Protein AF-A0A1A6HNI1-F1 (afdb_monomer_lite)

Radius of gyration: 20.27 Å; chains: 1; bounding box: 55×46×58 Å

Organism: Neotoma lepida (NCBI:txid56216)

Foldseek 3Di:
DVVLLVQLLPAAPPCNVVSNVVSCVVVVDPVCCCVVNVVSLLNNQQVQQPWADDPPDDATGTRHPLQDPDPQWGDQLVVQWIWHADSVVRYTHDIDHHDDDAPCSVVQVVCVVVVVVVCVVPAVQKHKGWDWDQDPNWIKIKIKMKHWDDDVVQQKIKIKIKIWIWTDDPFWTKIKMKIWIWMWGQDVHTDIDIDIDIDTDIDGPVCVCVVDPPDPPVNDHDDVVCVVPDDPVPVVVVD

Secondary structure (DSSP, 8-state):
-HHHHHHHHTPPTT-HHHHHHHHHHHHT-HHHHHHHHHHHHHHHHHHTTEEEEPTT-SSEEEE-GGGB-STTEEEETTTTEEEEEETTTTEEEEEEE-----TTHHHHHHHHHHHHHHHHHH-TTEEEEEEEEEETTEEEEEEEEEEEEEEGGGTEEEEEEEEEEEEE-SS-EEEEEEEEEEEEE-SSS-EEEEEEEEEEEEE-TTGGGTSS-SS-TTSS---HHHHHH--GGGTTT--

Structure (mmCIF, N/CA/C/O backbone):
data_AF-A0A1A6HNI1-F1
#
_entry.id   AF-A0A1A6HNI1-F1
#
loop_
_atom_site.group_PDB
_atom_site.id
_atom_site.type_symbol
_atom_site.label_atom_id
_atom_site.label_alt_id
_atom_site.label_comp_id
_atom_site.label_asym_id
_atom_site.label_entity_id
_atom_site.label_seq_id
_atom_site.pdbx_PDB_ins_code
_atom_site.Cartn_x
_atom_site.Cartn_y
_atom_site.Car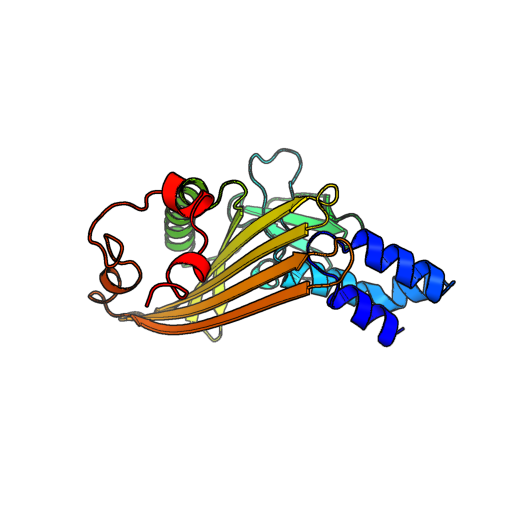tn_z
_atom_site.occupancy
_atom_site.B_iso_or_equiv
_atom_site.auth_seq_id
_atom_site.auth_comp_id
_atom_site.auth_asym_id
_atom_site.auth_atom_id
_atom_site.pdbx_PDB_model_num
ATOM 1 N N . VAL A 1 1 ? -0.831 -7.899 -24.070 1.00 84.56 1 VAL A N 1
ATOM 2 C CA . VAL A 1 1 ? -1.180 -7.119 -22.853 1.00 84.56 1 VAL A CA 1
ATOM 3 C C . VAL A 1 1 ? -1.074 -7.910 -21.558 1.00 84.56 1 VAL A C 1
ATOM 5 O O . VAL A 1 1 ? -0.317 -7.489 -20.702 1.00 84.56 1 VAL A O 1
ATOM 8 N N . ARG A 1 2 ? -1.754 -9.057 -21.392 1.00 89.38 2 ARG A N 1
ATOM 9 C CA . ARG A 1 2 ? -1.709 -9.836 -20.131 1.00 89.38 2 ARG A CA 1
ATOM 10 C C . ARG A 1 2 ? -0.287 -10.133 -19.622 1.00 89.38 2 ARG A C 1
ATOM 12 O O . ARG A 1 2 ? -0.037 -10.056 -18.429 1.00 89.38 2 ARG A O 1
ATOM 19 N N . ILE A 1 3 ? 0.643 -10.446 -20.528 1.00 91.94 3 ILE A N 1
ATOM 20 C CA . ILE A 1 3 ? 2.059 -10.680 -20.191 1.00 91.94 3 ILE A CA 1
ATOM 21 C C . ILE A 1 3 ? 2.732 -9.391 -19.690 1.00 91.94 3 ILE A C 1
ATOM 23 O O . ILE A 1 3 ? 3.371 -9.414 -18.646 1.00 91.94 3 ILE A O 1
ATOM 27 N N . ALA A 1 4 ? 2.523 -8.264 -20.379 1.00 91.25 4 ALA A N 1
ATOM 28 C CA . ALA A 1 4 ? 3.025 -6.951 -19.966 1.00 91.25 4 ALA A CA 1
ATOM 29 C C . ALA A 1 4 ? 2.512 -6.556 -18.569 1.00 91.25 4 ALA A C 1
ATOM 31 O O . ALA A 1 4 ? 3.300 -6.186 -17.705 1.00 91.25 4 ALA A O 1
ATOM 32 N N . ALA A 1 5 ? 1.211 -6.731 -18.314 1.00 91.50 5 ALA A N 1
ATOM 33 C CA . ALA A 1 5 ? 0.614 -6.514 -16.996 1.00 91.50 5 ALA A CA 1
ATOM 34 C C . ALA A 1 5 ? 1.257 -7.404 -15.918 1.00 91.50 5 ALA A C 1
ATOM 36 O O . ALA A 1 5 ? 1.547 -6.937 -14.819 1.00 91.50 5 ALA A O 1
ATOM 37 N N . LYS A 1 6 ? 1.546 -8.673 -16.241 1.00 93.19 6 LYS A N 1
ATOM 38 C CA . LYS A 1 6 ? 2.224 -9.589 -15.318 1.00 93.19 6 LYS A CA 1
ATOM 39 C C . LYS A 1 6 ? 3.635 -9.109 -14.970 1.00 93.19 6 LYS A C 1
ATOM 41 O O . LYS A 1 6 ? 3.977 -9.147 -13.794 1.00 93.19 6 LYS A O 1
ATOM 46 N N . PHE A 1 7 ? 4.423 -8.641 -15.940 1.00 93.81 7 PHE A N 1
ATOM 47 C CA . PHE A 1 7 ? 5.748 -8.075 -15.657 1.00 93.81 7 PHE A CA 1
ATOM 48 C C . PHE A 1 7 ? 5.664 -6.847 -14.747 1.00 93.81 7 PHE A C 1
ATOM 50 O O . PHE A 1 7 ? 6.393 -6.780 -13.766 1.00 93.81 7 PHE A O 1
ATOM 57 N N . ILE A 1 8 ? 4.714 -5.943 -15.003 1.00 93.25 8 ILE A N 1
ATOM 58 C CA . ILE A 1 8 ? 4.498 -4.739 -14.187 1.00 93.25 8 ILE A CA 1
ATOM 59 C C . ILE A 1 8 ? 4.150 -5.094 -12.731 1.00 93.25 8 ILE A C 1
ATOM 61 O O . ILE A 1 8 ? 4.740 -4.542 -11.808 1.00 93.25 8 ILE A O 1
ATOM 65 N N . ILE A 1 9 ? 3.237 -6.047 -12.506 1.00 93.19 9 ILE A N 1
ATOM 66 C CA . ILE A 1 9 ? 2.826 -6.466 -11.149 1.00 93.19 9 ILE A CA 1
ATOM 67 C C . ILE A 1 9 ? 3.983 -7.114 -10.374 1.00 93.19 9 ILE A C 1
ATOM 69 O O . ILE A 1 9 ? 4.063 -6.976 -9.156 1.00 93.19 9 ILE A O 1
ATOM 73 N N . HIS A 1 10 ? 4.885 -7.813 -11.066 1.00 93.56 10 HIS A N 1
ATOM 74 C CA . HIS A 1 10 ? 5.997 -8.535 -10.440 1.00 93.56 10 HIS A CA 1
ATOM 75 C C . HIS A 1 10 ? 7.303 -7.732 -10.420 1.00 93.56 10 HIS A C 1
ATOM 77 O O . HIS A 1 10 ? 8.346 -8.295 -10.089 1.00 93.56 10 HIS A O 1
ATOM 83 N N . ALA A 1 11 ? 7.267 -6.438 -10.755 1.00 95.56 11 ALA A N 1
ATOM 84 C CA . ALA A 1 11 ? 8.447 -5.590 -10.684 1.00 95.56 11 ALA A CA 1
ATOM 85 C C . ALA A 1 11 ? 9.036 -5.602 -9.255 1.00 95.56 11 ALA A C 1
ATOM 87 O O . ALA A 1 11 ? 8.285 -5.462 -8.280 1.00 95.56 11 ALA A O 1
ATOM 88 N N . PRO A 1 12 ? 10.361 -5.749 -9.087 1.00 94.94 12 PRO A N 1
ATOM 89 C CA . PRO A 1 12 ? 10.985 -5.624 -7.777 1.00 94.94 12 PRO A CA 1
ATOM 90 C C . PRO A 1 12 ? 10.686 -4.256 -7.134 1.00 94.94 12 PRO A C 1
ATOM 92 O O . PRO A 1 12 ? 10.413 -3.267 -7.829 1.00 94.94 12 PRO A O 1
ATOM 95 N N . PRO A 1 13 ? 10.684 -4.163 -5.795 1.00 90.75 13 PRO A N 1
ATOM 96 C CA . PRO A 1 13 ? 10.456 -2.900 -5.113 1.00 90.75 13 PRO A CA 1
ATOM 97 C C . PRO A 1 13 ? 11.581 -1.926 -5.477 1.00 90.75 13 PRO A C 1
ATOM 99 O O . PRO A 1 13 ? 12.748 -2.289 -5.441 1.00 90.75 13 PRO A O 1
ATOM 102 N N . GLY A 1 14 ? 11.227 -0.695 -5.836 1.00 93.06 14 GLY A N 1
ATOM 103 C CA . GLY A 1 14 ? 12.202 0.315 -6.263 1.00 93.06 14 GLY A CA 1
ATOM 104 C C . GLY A 1 14 ? 12.584 0.266 -7.746 1.00 93.06 14 GLY A C 1
ATOM 105 O O . GLY A 1 14 ? 13.241 1.193 -8.194 1.00 93.06 14 GLY A O 1
ATOM 106 N N . GLU A 1 15 ? 12.124 -0.732 -8.512 1.00 94.88 15 GLU A N 1
ATOM 107 C CA . GLU A 1 15 ? 12.478 -0.923 -9.939 1.00 94.88 15 GLU A CA 1
ATOM 108 C C . GLU A 1 15 ? 11.257 -0.878 -10.871 1.00 94.88 15 GLU A C 1
ATOM 110 O O . GLU A 1 15 ? 11.259 -1.357 -12.005 1.00 94.88 15 GLU A O 1
ATOM 115 N N . PHE A 1 16 ? 10.150 -0.331 -10.370 1.00 92.81 16 PHE A N 1
ATOM 116 C CA . PHE A 1 16 ? 8.896 -0.271 -11.111 1.00 92.81 16 PHE A CA 1
ATOM 117 C C . PHE A 1 16 ? 9.018 0.515 -12.421 1.00 92.81 16 PHE A C 1
ATOM 119 O O . PHE A 1 16 ? 8.454 0.112 -13.436 1.00 92.81 16 PHE A O 1
ATOM 126 N N . ASN A 1 17 ? 9.711 1.656 -12.388 1.00 91.38 17 ASN A N 1
ATOM 127 C CA . ASN A 1 17 ? 9.787 2.563 -13.531 1.00 91.38 17 ASN A CA 1
ATOM 128 C C . ASN A 1 17 ? 10.654 1.965 -14.642 1.00 91.38 17 ASN A C 1
ATOM 130 O O . ASN A 1 17 ? 10.317 2.086 -15.815 1.00 91.38 17 ASN A O 1
ATOM 134 N N . GLU A 1 18 ? 11.733 1.293 -14.259 1.00 93.50 18 GLU A N 1
ATOM 135 C CA . GLU A 1 18 ? 12.650 0.558 -15.118 1.00 93.50 18 GLU A CA 1
ATOM 136 C C . GLU A 1 18 ? 11.896 -0.569 -15.829 1.00 93.50 18 GLU A C 1
ATOM 138 O O . GLU A 1 18 ? 11.801 -0.559 -17.055 1.00 93.50 18 GLU A O 1
ATOM 143 N N . VAL A 1 19 ? 11.220 -1.443 -15.072 1.00 94.06 19 VAL A N 1
ATOM 144 C CA . VAL A 1 19 ? 10.407 -2.530 -15.646 1.00 94.06 19 VAL A CA 1
ATOM 145 C C . VAL A 1 19 ? 9.290 -1.986 -16.538 1.00 94.06 19 VAL A C 1
ATOM 147 O O . VAL A 1 19 ? 9.030 -2.532 -17.611 1.00 94.06 19 VAL A O 1
ATOM 150 N N . PHE A 1 20 ? 8.618 -0.906 -16.135 1.00 91.50 20 PHE A N 1
ATOM 151 C CA . PHE A 1 20 ? 7.592 -0.274 -16.962 1.00 91.50 20 PHE A CA 1
ATOM 152 C C . PHE A 1 20 ? 8.163 0.242 -18.290 1.00 91.50 20 PHE A C 1
ATOM 154 O O . PHE A 1 20 ? 7.563 -0.002 -19.340 1.00 91.50 20 PHE A O 1
ATOM 161 N N . ASN A 1 21 ? 9.310 0.923 -18.259 1.00 91.88 21 ASN A N 1
ATOM 162 C CA . ASN A 1 21 ? 9.968 1.442 -19.456 1.00 91.88 21 ASN A CA 1
ATOM 163 C C . ASN A 1 21 ? 10.416 0.309 -20.387 1.00 91.88 21 ASN A C 1
ATOM 165 O O . ASN A 1 21 ? 10.169 0.387 -21.590 1.00 91.88 21 ASN A O 1
ATOM 169 N N . ASP A 1 22 ? 10.971 -0.773 -19.843 1.00 94.44 22 ASP A N 1
ATOM 170 C CA . ASP A 1 22 ? 11.370 -1.947 -20.624 1.00 94.44 22 ASP A CA 1
ATOM 171 C C . ASP A 1 22 ? 10.161 -2.612 -21.289 1.00 94.44 22 ASP A C 1
ATOM 173 O O . ASP A 1 22 ? 10.156 -2.875 -22.493 1.00 94.44 22 ASP A O 1
ATOM 177 N N . VAL A 1 23 ? 9.078 -2.824 -20.536 1.00 93.00 23 VAL A N 1
ATOM 178 C CA . VAL A 1 23 ? 7.828 -3.389 -21.065 1.00 93.00 23 VAL A CA 1
ATOM 179 C C . VAL A 1 23 ? 7.219 -2.487 -22.140 1.00 93.00 23 VAL A C 1
ATOM 181 O O . VAL A 1 23 ? 6.691 -2.991 -23.135 1.00 93.00 23 VAL A O 1
ATOM 184 N N . ARG A 1 24 ? 7.296 -1.163 -21.968 1.00 91.94 24 ARG A N 1
ATOM 185 C CA . ARG A 1 24 ? 6.837 -0.184 -22.958 1.00 91.94 24 ARG A CA 1
ATOM 186 C C . ARG A 1 24 ? 7.614 -0.297 -24.264 1.00 91.94 24 ARG A C 1
ATOM 188 O O . ARG A 1 24 ? 6.987 -0.361 -25.321 1.00 91.94 24 ARG A O 1
ATOM 195 N N . LEU A 1 25 ? 8.941 -0.386 -24.192 1.00 93.69 25 LEU A N 1
ATOM 196 C CA . LEU A 1 25 ? 9.806 -0.568 -25.360 1.00 93.69 25 LEU A CA 1
ATOM 197 C C . LEU A 1 25 ? 9.546 -1.908 -26.060 1.00 93.69 25 LEU A C 1
ATOM 199 O O . LEU A 1 25 ? 9.430 -1.945 -27.282 1.00 93.69 25 LEU A O 1
ATOM 203 N N . LEU A 1 26 ? 9.387 -2.994 -25.296 1.00 93.06 26 LEU A N 1
ATOM 204 C CA . LEU A 1 26 ? 9.111 -4.328 -25.838 1.00 93.06 26 LEU A CA 1
ATOM 205 C C . LEU A 1 26 ? 7.740 -4.427 -26.516 1.00 93.06 26 LEU A C 1
ATOM 207 O O . LEU A 1 26 ? 7.598 -5.116 -27.525 1.00 93.06 26 LEU A O 1
ATOM 211 N N . LEU A 1 27 ? 6.716 -3.773 -25.960 1.00 92.19 27 LEU A N 1
ATOM 212 C CA . LEU A 1 27 ? 5.370 -3.785 -26.535 1.00 92.19 27 LEU A CA 1
ATOM 213 C C . LEU A 1 27 ? 5.242 -2.831 -27.732 1.00 92.19 27 LEU A C 1
ATOM 215 O O . LEU A 1 27 ? 4.428 -3.088 -28.617 1.00 92.19 27 LEU A O 1
ATOM 219 N N . ASN A 1 28 ? 6.013 -1.736 -27.733 1.00 91.62 28 ASN A N 1
ATOM 220 C CA . ASN A 1 28 ? 6.031 -0.683 -28.753 1.00 91.62 28 ASN A CA 1
ATOM 221 C C . ASN A 1 28 ? 4.627 -0.153 -29.124 1.00 91.62 28 ASN A C 1
ATOM 223 O O . ASN A 1 28 ? 4.313 0.096 -30.288 1.00 91.62 28 ASN A O 1
ATOM 227 N N . ASN A 1 29 ? 3.740 -0.036 -28.128 1.00 90.94 29 ASN A N 1
ATOM 228 C CA . ASN A 1 29 ? 2.379 0.472 -28.298 1.00 90.94 29 ASN A CA 1
ATOM 229 C C . ASN A 1 29 ? 1.859 1.086 -26.989 1.00 90.94 29 ASN A C 1
ATOM 231 O O . ASN A 1 29 ? 1.327 0.392 -26.117 1.00 90.94 29 ASN A O 1
ATOM 235 N N . ASP A 1 30 ? 2.010 2.404 -26.865 1.00 87.38 30 ASP A N 1
ATOM 236 C CA . ASP A 1 30 ? 1.683 3.152 -25.646 1.00 87.38 30 ASP A CA 1
ATOM 237 C C . ASP A 1 30 ? 0.190 3.150 -25.312 1.00 87.38 30 ASP A C 1
ATOM 239 O O . ASP A 1 30 ? -0.174 3.062 -24.139 1.00 87.38 30 ASP A O 1
ATOM 243 N N . ASN A 1 31 ? -0.678 3.212 -26.325 1.00 87.00 31 ASN A N 1
ATOM 244 C CA . ASN A 1 31 ? -2.129 3.200 -26.123 1.00 87.00 31 ASN A CA 1
ATOM 245 C C . ASN A 1 31 ? -2.563 1.863 -25.515 1.00 87.00 31 ASN A C 1
ATOM 247 O O . ASN A 1 31 ? -3.253 1.825 -24.496 1.00 87.00 31 ASN A O 1
ATOM 251 N N . LEU A 1 32 ? -2.059 0.765 -26.085 1.00 86.38 32 LEU A N 1
ATOM 252 C CA . LEU A 1 32 ? -2.344 -0.582 -25.611 1.00 86.38 32 LEU A CA 1
ATOM 253 C C . LEU A 1 32 ? -1.787 -0.833 -24.200 1.00 86.38 32 LEU A C 1
ATOM 255 O O . LEU A 1 32 ? -2.417 -1.535 -23.409 1.00 86.38 32 LEU A O 1
ATOM 259 N N . LEU A 1 33 ? -0.618 -0.274 -23.870 1.00 83.88 33 LEU A N 1
ATOM 260 C CA . LEU A 1 33 ? -0.047 -0.371 -22.527 1.00 83.88 33 LEU A CA 1
ATOM 261 C C . LEU A 1 33 ? -0.864 0.428 -21.509 1.00 83.88 33 LEU A C 1
ATOM 263 O O . LEU A 1 33 ? -1.155 -0.075 -20.426 1.00 83.88 33 LEU A O 1
ATOM 267 N N . ARG A 1 34 ? -1.253 1.658 -21.861 1.00 80.06 34 ARG A N 1
ATOM 268 C CA . ARG A 1 34 ? -2.002 2.551 -20.975 1.00 80.06 34 ARG A CA 1
ATOM 269 C C . ARG A 1 34 ? -3.377 1.984 -20.642 1.00 80.06 34 ARG A C 1
ATOM 271 O O . ARG A 1 34 ? -3.715 1.898 -19.468 1.00 80.06 34 ARG A O 1
ATOM 278 N N . GLU A 1 35 ? -4.143 1.559 -21.640 1.00 79.94 35 GLU A N 1
ATOM 279 C CA . GLU A 1 35 ? -5.478 0.984 -21.424 1.00 79.94 35 GLU A CA 1
ATOM 280 C C . GLU A 1 35 ? -5.389 -0.421 -20.823 1.00 79.94 35 GLU A C 1
ATOM 282 O O . GLU A 1 35 ? -6.095 -0.772 -19.878 1.00 79.94 35 GLU A O 1
ATOM 287 N N . GLY A 1 36 ? -4.476 -1.229 -21.357 1.00 79.06 36 GLY A N 1
ATOM 288 C CA . GLY A 1 36 ? -4.400 -2.647 -21.064 1.00 79.06 36 GLY A CA 1
ATOM 289 C C . GLY A 1 36 ? -3.688 -3.002 -19.760 1.00 79.06 36 GLY A C 1
ATOM 290 O O . GLY A 1 36 ? -3.921 -4.089 -19.234 1.00 79.06 36 GLY A O 1
ATOM 291 N N . ALA A 1 37 ? -2.834 -2.122 -19.231 1.00 84.00 37 ALA A N 1
ATOM 292 C CA . ALA A 1 37 ? -2.103 -2.354 -17.988 1.00 84.00 37 ALA A CA 1
ATOM 293 C C . ALA A 1 37 ? -2.473 -1.382 -16.858 1.00 84.00 37 ALA A C 1
ATOM 295 O O . ALA A 1 37 ? -1.928 -1.542 -15.775 1.00 84.00 37 ALA A O 1
ATOM 296 N N . ALA A 1 38 ? -3.416 -0.442 -17.036 1.00 85.81 38 ALA A N 1
ATOM 297 C CA . ALA 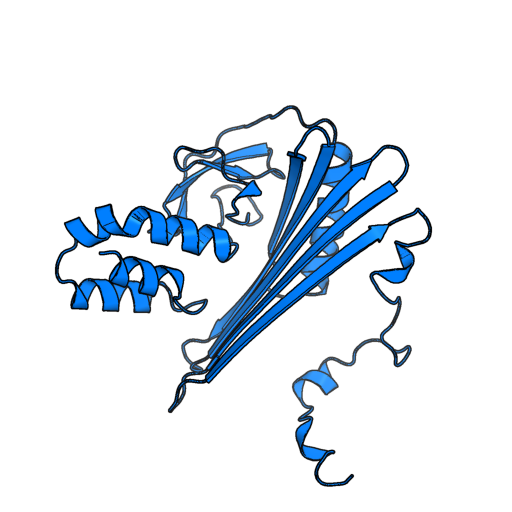A 1 38 ? -3.873 0.484 -15.980 1.00 85.81 38 ALA A CA 1
ATOM 298 C C . ALA A 1 38 ? -4.138 -0.218 -14.630 1.00 85.81 38 ALA A C 1
ATOM 300 O O . ALA A 1 38 ? -3.647 0.203 -13.582 1.00 85.81 38 ALA A O 1
ATOM 301 N N . HIS A 1 39 ? -4.848 -1.349 -14.676 1.00 90.44 39 HIS A N 1
ATOM 302 C CA . HIS A 1 39 ? -5.146 -2.175 -13.504 1.00 90.44 39 HIS A CA 1
ATOM 303 C C . HIS A 1 39 ? -3.888 -2.754 -12.833 1.00 90.44 39 HIS A C 1
ATOM 305 O O . HIS A 1 39 ? -3.864 -2.912 -11.618 1.00 90.44 39 HIS A O 1
ATOM 311 N N . ALA A 1 40 ? -2.830 -3.037 -13.599 1.00 92.88 40 ALA A N 1
ATOM 312 C CA . ALA A 1 40 ? -1.564 -3.548 -13.084 1.00 92.88 40 ALA A CA 1
ATOM 313 C C . ALA A 1 40 ? -0.819 -2.493 -12.255 1.00 92.88 40 ALA A C 1
ATOM 315 O O . ALA A 1 40 ? -0.250 -2.840 -11.225 1.00 92.88 40 ALA A O 1
ATOM 316 N N . PHE A 1 41 ? -0.864 -1.212 -12.649 1.00 92.12 41 PHE A N 1
ATOM 317 C CA . PHE A 1 41 ? -0.308 -0.115 -11.839 1.00 92.12 41 PHE A CA 1
ATOM 318 C C . PHE A 1 41 ? -1.060 0.020 -10.519 1.00 92.12 41 PHE A C 1
ATOM 320 O O . PHE A 1 41 ? -0.441 0.165 -9.465 1.00 92.12 41 PHE A O 1
ATOM 327 N N . ALA A 1 42 ? -2.393 -0.027 -10.574 1.00 94.19 42 ALA A N 1
ATOM 328 C CA . ALA A 1 42 ? -3.221 0.044 -9.380 1.00 94.19 42 ALA A CA 1
ATOM 329 C C . ALA A 1 42 ? -2.900 -1.109 -8.429 1.00 94.19 42 ALA A C 1
ATOM 331 O O . ALA A 1 42 ? -2.482 -0.868 -7.299 1.00 94.19 42 ALA A O 1
ATOM 332 N N . GLN A 1 43 ? -2.965 -2.342 -8.935 1.00 95.62 43 GLN A N 1
ATOM 333 C CA . GLN A 1 43 ? -2.665 -3.543 -8.165 1.00 95.62 43 GLN A CA 1
ATOM 334 C C . GLN A 1 43 ? -1.256 -3.510 -7.568 1.00 95.62 43 GLN A C 1
ATOM 336 O O . GLN A 1 43 ? -1.096 -3.742 -6.375 1.00 95.62 43 GLN A O 1
ATOM 341 N N . TYR A 1 44 ? -0.242 -3.149 -8.362 1.00 96.75 44 TYR A N 1
ATOM 342 C CA . TYR A 1 44 ? 1.128 -3.026 -7.871 1.00 96.75 44 TYR A CA 1
ATOM 343 C C . TYR A 1 44 ? 1.217 -2.043 -6.703 1.00 96.75 44 TYR A C 1
ATOM 345 O O . TYR A 1 44 ? 1.784 -2.365 -5.663 1.00 96.75 44 TYR A O 1
ATOM 353 N N . ASN A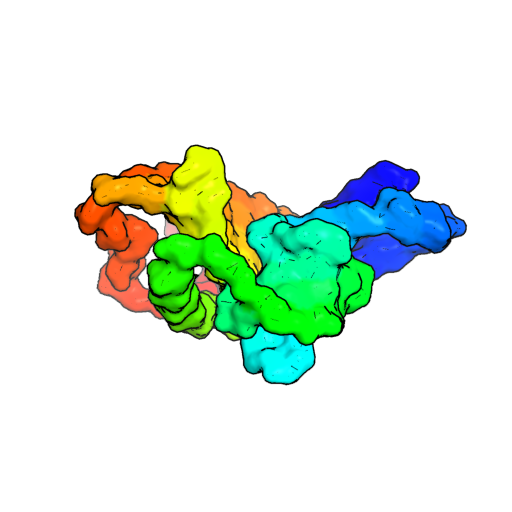 1 45 ? 0.648 -0.844 -6.849 1.00 97.56 45 ASN A N 1
ATOM 354 C CA . ASN A 1 45 ? 0.757 0.182 -5.819 1.00 97.56 45 ASN A CA 1
ATOM 355 C C . ASN A 1 45 ? 0.050 -0.222 -4.515 1.00 97.56 45 ASN A C 1
ATOM 357 O O . ASN A 1 45 ? 0.605 0.038 -3.444 1.00 97.56 45 ASN A O 1
ATOM 361 N N . LEU A 1 46 ? -1.120 -0.868 -4.628 1.00 97.69 46 LEU A N 1
ATOM 362 C CA . LEU A 1 46 ? -1.896 -1.414 -3.510 1.00 97.69 46 LEU A CA 1
ATOM 363 C C . LEU A 1 46 ? -1.138 -2.534 -2.805 1.00 97.69 46 LEU A C 1
ATOM 365 O O . LEU A 1 46 ? -0.965 -2.482 -1.594 1.00 97.69 46 LEU A O 1
ATOM 369 N N . ASP A 1 47 ? -0.633 -3.517 -3.552 1.00 96.50 47 ASP A N 1
ATOM 370 C CA . ASP A 1 47 ? 0.091 -4.650 -2.976 1.00 96.50 47 ASP A CA 1
ATOM 371 C C . ASP A 1 47 ? 1.360 -4.183 -2.268 1.00 96.50 47 ASP A C 1
ATOM 373 O O . ASP A 1 47 ? 1.736 -4.711 -1.221 1.00 96.50 47 ASP A O 1
ATOM 377 N N . GLN A 1 48 ? 2.044 -3.193 -2.838 1.00 97.50 48 GLN A N 1
ATOM 378 C CA . GLN A 1 48 ? 3.320 -2.682 -2.349 1.00 97.50 48 GLN A CA 1
ATOM 379 C C . GLN A 1 48 ? 3.198 -1.681 -1.197 1.00 97.50 48 GLN A C 1
ATOM 381 O O . GLN A 1 48 ? 4.236 -1.235 -0.713 1.00 97.50 48 GLN A O 1
ATOM 386 N N . PHE A 1 49 ? 1.980 -1.361 -0.739 1.00 98.44 49 PHE A N 1
ATOM 387 C CA . PHE A 1 49 ? 1.724 -0.345 0.290 1.00 98.44 49 PHE A CA 1
ATOM 388 C C . PHE A 1 49 ? 2.441 0.964 -0.041 1.00 98.44 49 PHE A C 1
ATOM 390 O O . PHE A 1 49 ? 3.196 1.496 0.764 1.00 98.44 49 PHE A O 1
ATOM 397 N N . THR A 1 50 ? 2.262 1.455 -1.267 1.00 98.25 50 THR A N 1
ATOM 398 C CA . THR A 1 50 ? 3.040 2.598 -1.763 1.00 98.25 50 THR A CA 1
ATOM 399 C C . THR A 1 50 ? 2.794 3.828 -0.883 1.00 98.25 50 THR A C 1
ATOM 401 O O . THR A 1 50 ? 1.647 4.273 -0.804 1.00 98.25 50 THR A O 1
ATOM 404 N N . PRO A 1 51 ? 3.822 4.393 -0.223 1.00 98.19 51 PRO A N 1
ATOM 405 C CA . PRO A 1 51 ? 3.649 5.609 0.553 1.00 98.19 51 PRO A CA 1
ATOM 406 C C . PRO A 1 51 ? 3.520 6.804 -0.391 1.00 98.19 51 PRO A C 1
ATOM 408 O O . PRO A 1 51 ? 4.325 6.977 -1.308 1.00 98.19 51 PRO A O 1
ATOM 411 N N . VAL A 1 52 ? 2.527 7.655 -0.152 1.00 98.31 52 VAL A N 1
ATOM 412 C CA . VAL A 1 52 ? 2.324 8.900 -0.895 1.00 98.31 52 VAL A CA 1
ATOM 413 C C . VAL A 1 52 ? 2.298 10.085 0.061 1.00 98.31 52 VAL A C 1
ATOM 415 O O . VAL A 1 52 ? 1.749 10.020 1.162 1.00 98.31 52 VAL A O 1
ATOM 418 N N . LYS A 1 53 ? 2.934 11.178 -0.359 1.00 98.00 53 LYS A N 1
ATOM 419 C CA . LYS A 1 53 ? 2.890 12.471 0.320 1.00 98.00 53 LYS A CA 1
ATOM 420 C C . LYS A 1 53 ? 1.762 13.299 -0.288 1.00 98.00 53 LYS A C 1
ATOM 422 O O . LYS A 1 53 ? 1.711 13.453 -1.504 1.00 98.00 53 LYS A O 1
ATOM 427 N N . ILE A 1 54 ? 0.888 13.837 0.555 1.00 98.12 54 ILE A N 1
ATOM 428 C CA . ILE A 1 54 ? -0.163 14.768 0.138 1.00 98.12 54 ILE A CA 1
ATOM 429 C C . ILE A 1 54 ? 0.326 16.185 0.440 1.00 98.12 54 ILE A C 1
ATOM 431 O O . ILE A 1 54 ? 0.808 16.458 1.542 1.00 98.12 54 ILE A O 1
ATOM 435 N N . GLU A 1 55 ? 0.234 17.084 -0.538 1.00 96.00 55 GLU A N 1
ATOM 436 C CA . GLU A 1 55 ? 0.597 18.489 -0.348 1.00 96.00 55 GLU A CA 1
ATOM 437 C C . GLU A 1 55 ? -0.254 19.122 0.766 1.00 96.00 55 GLU A C 1
ATOM 439 O O . GLU A 1 55 ? -1.463 18.908 0.839 1.00 96.00 55 GLU A O 1
ATOM 444 N N . GLY A 1 56 ? 0.390 19.869 1.665 1.00 95.69 56 GLY A N 1
ATOM 445 C CA . GLY A 1 56 ? -0.265 20.486 2.824 1.00 95.69 56 GLY A CA 1
ATOM 446 C C . GLY A 1 56 ? -0.393 19.596 4.068 1.00 95.69 56 GLY A C 1
ATOM 447 O O . GLY A 1 56 ? -0.751 20.109 5.124 1.00 95.69 56 GLY A O 1
ATOM 448 N N . TYR A 1 57 ? -0.046 18.307 3.994 1.00 96.56 57 TYR A N 1
ATOM 449 C CA . TYR A 1 57 ? -0.091 17.382 5.136 1.00 96.56 57 TYR A CA 1
ATOM 450 C C . TYR A 1 57 ? 1.312 16.925 5.533 1.00 96.56 57 TYR A C 1
ATOM 452 O O . TYR A 1 57 ? 2.170 16.722 4.677 1.00 96.56 57 TYR A O 1
ATOM 460 N N . GLU A 1 58 ? 1.581 16.776 6.833 1.00 92.62 58 GLU A N 1
ATOM 461 C CA . GLU A 1 58 ? 2.928 16.495 7.361 1.00 92.62 58 GLU A CA 1
ATOM 462 C C . GLU A 1 58 ? 3.399 15.059 7.088 1.00 92.62 58 GLU A C 1
ATOM 464 O O . GLU A 1 58 ? 4.539 14.843 6.676 1.00 92.62 58 GLU A O 1
ATOM 469 N N . ASP A 1 59 ? 2.516 14.081 7.244 1.00 94.50 59 ASP A N 1
ATOM 470 C CA . ASP A 1 59 ? 2.860 12.670 7.101 1.00 94.50 59 ASP A CA 1
ATOM 471 C C . ASP A 1 59 ? 2.527 12.116 5.715 1.00 94.50 59 ASP A C 1
ATOM 473 O O . ASP A 1 59 ? 1.760 12.695 4.946 1.00 94.50 59 ASP A O 1
ATOM 477 N N . GLN A 1 60 ? 3.110 10.959 5.409 1.00 98.06 60 GLN A N 1
ATOM 478 C CA . GLN A 1 60 ? 2.694 10.131 4.282 1.00 98.06 60 GLN A CA 1
ATOM 479 C C . GLN A 1 60 ? 1.550 9.192 4.687 1.00 98.06 60 GLN A C 1
ATOM 481 O O . GLN A 1 60 ? 1.419 8.813 5.856 1.00 98.06 60 GLN A O 1
ATOM 486 N N . VAL A 1 61 ? 0.766 8.776 3.693 1.00 98.38 61 VAL A N 1
ATOM 487 C CA . VAL A 1 61 ? -0.284 7.754 3.803 1.00 98.38 61 VAL A CA 1
ATOM 488 C C . VAL A 1 61 ? 0.027 6.594 2.857 1.00 98.38 61 VAL A C 1
ATOM 490 O O . VAL A 1 61 ? 0.625 6.791 1.800 1.00 98.38 61 VAL A O 1
ATOM 493 N N . LEU A 1 62 ? -0.341 5.372 3.240 1.00 98.75 62 LEU A N 1
ATOM 494 C CA . LEU A 1 62 ? -0.131 4.176 2.428 1.00 98.75 62 LEU A CA 1
ATOM 495 C C . LEU A 1 62 ? -1.300 3.955 1.465 1.00 98.75 62 LEU A C 1
ATOM 497 O O . LEU A 1 62 ? -2.455 3.903 1.885 1.00 98.75 62 LEU A O 1
ATOM 501 N N . ILE A 1 63 ? -0.998 3.718 0.191 1.00 98.62 63 ILE A N 1
ATOM 502 C CA . ILE A 1 63 ? -1.971 3.243 -0.794 1.00 98.62 63 ILE A CA 1
ATOM 503 C C . ILE A 1 63 ? -2.189 1.745 -0.583 1.00 98.62 63 ILE A C 1
ATOM 505 O O . ILE A 1 63 ? -1.294 0.939 -0.826 1.00 98.62 63 ILE A O 1
ATOM 509 N N . THR A 1 64 ? -3.377 1.380 -0.099 1.00 98.44 64 THR A N 1
ATOM 510 C CA . THR A 1 64 ? -3.769 -0.005 0.214 1.00 98.44 64 THR A CA 1
ATOM 511 C C . THR A 1 64 ? -5.212 -0.254 -0.219 1.00 98.44 64 THR A C 1
ATOM 513 O O . THR A 1 64 ? -5.988 0.697 -0.336 1.00 98.44 64 THR A O 1
ATOM 516 N N . GLU A 1 65 ? -5.606 -1.520 -0.384 1.00 97.56 65 GLU A N 1
ATOM 517 C CA . GLU A 1 65 ? -7.010 -1.890 -0.646 1.00 97.56 65 GLU A CA 1
ATOM 518 C C . GLU A 1 65 ? -7.957 -1.394 0.464 1.00 97.56 65 GLU A C 1
ATOM 520 O O . GLU A 1 65 ? -9.126 -1.088 0.234 1.00 97.56 65 GLU A O 1
ATOM 525 N N . HIS A 1 66 ? -7.442 -1.237 1.687 1.00 97.44 66 HIS A N 1
ATOM 526 C CA . HIS A 1 66 ? -8.223 -0.751 2.821 1.00 97.44 66 HIS A CA 1
ATOM 527 C C . HIS A 1 66 ? -8.515 0.746 2.720 1.00 97.44 66 HIS A C 1
ATOM 529 O O . HIS A 1 66 ? -9.511 1.209 3.270 1.00 97.44 66 HIS A O 1
ATOM 535 N N . GLY A 1 67 ? -7.692 1.494 1.996 1.00 96.94 67 GLY A N 1
ATOM 536 C CA . GLY A 1 67 ? -7.919 2.908 1.724 1.00 96.94 67 GLY A CA 1
ATOM 537 C C . GLY A 1 67 ? -8.756 3.170 0.475 1.00 96.94 67 GLY A C 1
ATOM 538 O O . GLY A 1 67 ? -9.155 4.312 0.284 1.00 96.94 67 GLY A O 1
ATOM 539 N N . ASP A 1 68 ? -9.013 2.167 -0.368 1.00 97.06 68 ASP A N 1
ATOM 540 C CA . ASP A 1 68 ? -9.702 2.360 -1.647 1.00 97.06 68 ASP A CA 1
ATOM 541 C C . ASP A 1 68 ? -11.191 2.692 -1.437 1.00 97.06 68 ASP A C 1
ATOM 543 O O . ASP A 1 68 ? -11.944 1.931 -0.822 1.00 97.06 68 ASP A O 1
ATOM 547 N N . LEU A 1 69 ? -11.609 3.857 -1.937 1.00 95.94 69 LEU A N 1
ATOM 548 C CA . LEU A 1 69 ? -12.994 4.340 -1.931 1.00 95.94 69 LEU A CA 1
ATOM 549 C C . LEU A 1 69 ? -13.671 4.166 -3.304 1.00 95.94 69 LEU A C 1
ATOM 551 O O . LEU A 1 69 ? -14.802 4.616 -3.507 1.00 95.94 69 LEU A O 1
ATOM 555 N N . GLY A 1 70 ? -12.981 3.542 -4.259 1.00 94.75 70 GLY A N 1
ATOM 556 C CA . GLY A 1 70 ? -13.385 3.420 -5.650 1.00 94.75 70 GLY A CA 1
ATOM 557 C C . GLY A 1 70 ? -13.123 4.691 -6.459 1.00 94.75 70 GLY A C 1
ATOM 558 O O . GLY A 1 70 ? -12.831 5.771 -5.939 1.00 94.75 70 GLY A O 1
ATOM 559 N N . ASN A 1 71 ? -13.244 4.572 -7.784 1.00 93.38 71 ASN A N 1
ATOM 560 C CA . ASN A 1 71 ? -13.078 5.683 -8.732 1.00 93.38 71 ASN A CA 1
ATOM 561 C C . ASN A 1 71 ? -11.734 6.434 -8.589 1.00 93.38 71 ASN A C 1
ATOM 563 O O . ASN A 1 71 ? -11.676 7.651 -8.781 1.00 93.38 71 ASN A O 1
ATOM 567 N N . GLY A 1 72 ? -10.664 5.714 -8.227 1.00 94.62 72 GLY A N 1
ATOM 568 C CA . GLY A 1 72 ? -9.314 6.266 -8.058 1.00 94.62 72 GLY A CA 1
ATOM 569 C C . GLY A 1 72 ? -9.144 7.167 -6.831 1.00 94.62 72 GLY A C 1
ATOM 570 O O . GLY A 1 72 ? -8.207 7.968 -6.795 1.00 94.62 72 GLY A O 1
ATOM 571 N N . LYS A 1 73 ? -10.057 7.086 -5.854 1.00 97.69 73 LYS A N 1
ATOM 572 C CA . LYS A 1 73 ? -9.986 7.845 -4.604 1.00 97.69 73 LYS A CA 1
ATOM 573 C C . LYS A 1 73 ? -9.522 6.970 -3.451 1.00 97.69 73 LYS A C 1
ATOM 575 O O . LYS A 1 73 ? -9.975 5.841 -3.303 1.00 97.69 73 LYS A O 1
ATOM 580 N N . PHE A 1 74 ? -8.692 7.551 -2.596 1.00 98.44 74 PHE A N 1
ATOM 581 C CA . PHE A 1 74 ? -8.140 6.899 -1.420 1.00 98.44 74 PHE A CA 1
ATOM 582 C C . PHE A 1 74 ? -8.412 7.708 -0.158 1.00 98.44 74 PHE A C 1
ATOM 584 O O . PHE A 1 74 ? -8.500 8.935 -0.198 1.00 98.44 74 PHE A O 1
ATOM 591 N N . LEU A 1 75 ? -8.565 6.998 0.954 1.00 97.69 75 LEU A N 1
ATOM 592 C CA . LEU A 1 75 ? -8.768 7.540 2.288 1.00 97.69 75 LEU A CA 1
ATOM 593 C C . LEU A 1 75 ? -7.426 7.768 2.993 1.00 97.69 75 LEU A C 1
ATOM 595 O O . LEU A 1 75 ? -6.600 6.862 3.064 1.00 97.69 75 LEU A O 1
ATOM 599 N N . ASP A 1 76 ? -7.272 8.937 3.611 1.00 97.69 76 ASP A N 1
ATOM 600 C CA . ASP A 1 76 ? -6.336 9.169 4.710 1.00 97.69 76 ASP A CA 1
ATOM 601 C C . ASP A 1 76 ? -7.132 9.264 6.026 1.00 97.69 76 ASP A C 1
ATOM 603 O O . ASP A 1 76 ? -7.742 10.303 6.313 1.00 97.69 76 ASP A O 1
ATOM 607 N N . PRO A 1 77 ? -7.154 8.187 6.837 1.00 96.38 77 PRO A N 1
ATOM 608 C CA . PRO A 1 77 ? -7.926 8.153 8.075 1.00 96.38 77 PRO A CA 1
ATOM 609 C C . PRO A 1 77 ? -7.432 9.148 9.126 1.00 96.38 77 PRO A C 1
ATOM 611 O O . PRO A 1 77 ? -8.232 9.636 9.921 1.00 96.38 77 PRO A O 1
ATOM 614 N N . LYS A 1 78 ? -6.128 9.455 9.146 1.00 95.56 78 LYS A N 1
ATOM 615 C CA . LYS A 1 78 ? -5.540 10.348 10.151 1.00 95.56 78 LYS A CA 1
ATOM 616 C C . LYS A 1 78 ? -6.032 11.767 9.951 1.00 95.56 78 LYS A C 1
ATOM 618 O O . LYS A 1 78 ? -6.471 12.423 10.892 1.00 95.56 78 LYS A O 1
ATOM 623 N N . ASN A 1 79 ? -5.921 12.227 8.711 1.00 95.94 79 ASN A N 1
ATOM 624 C CA . ASN A 1 79 ? -6.245 13.594 8.337 1.00 95.94 79 ASN A CA 1
ATOM 625 C C . ASN A 1 79 ? -7.730 13.773 7.998 1.00 95.94 79 ASN A C 1
ATOM 627 O O . ASN A 1 79 ? -8.160 14.898 7.757 1.00 95.94 79 ASN A O 1
ATOM 631 N N . ARG A 1 80 ? -8.512 12.681 8.007 1.00 95.38 80 ARG A N 1
ATOM 632 C CA . ARG A 1 80 ? -9.946 12.654 7.678 1.00 95.38 80 ARG A CA 1
ATOM 633 C C . ARG A 1 80 ? -10.227 13.292 6.323 1.00 95.38 80 ARG A C 1
ATOM 635 O O . ARG A 1 80 ? -11.107 14.140 6.171 1.00 95.38 80 ARG A O 1
ATOM 642 N N . ILE A 1 81 ? -9.443 12.884 5.332 1.00 97.38 81 ILE A N 1
ATOM 643 C CA . ILE A 1 81 ? -9.598 13.329 3.952 1.00 97.38 81 ILE A CA 1
ATOM 644 C C . ILE A 1 81 ? -9.669 12.146 3.003 1.00 97.38 81 ILE A C 1
ATOM 646 O O . ILE A 1 81 ? -9.139 11.071 3.274 1.00 97.38 81 ILE A O 1
ATOM 650 N N . CYS A 1 82 ? -10.279 12.375 1.850 1.00 97.88 82 CYS A N 1
ATOM 651 C CA . CYS A 1 82 ? -10.055 11.557 0.672 1.00 97.88 82 CYS A CA 1
ATOM 652 C C . CYS A 1 82 ? -9.309 12.366 -0.385 1.00 97.88 82 CYS A C 1
ATOM 654 O O . CYS A 1 82 ? -9.404 13.591 -0.425 1.00 97.88 82 CYS A O 1
ATOM 656 N N . PHE A 1 83 ? -8.571 11.686 -1.248 1.00 98.50 83 PHE A N 1
ATOM 657 C CA . PHE A 1 83 ? -7.795 12.301 -2.321 1.00 98.50 83 PHE A CA 1
ATOM 658 C C . PHE A 1 83 ? -7.799 11.387 -3.545 1.00 98.50 83 PHE A C 1
ATOM 660 O O . PHE A 1 83 ? -8.071 10.192 -3.437 1.00 98.50 83 PHE A O 1
ATOM 667 N N . LYS A 1 84 ? -7.515 11.937 -4.724 1.00 98.38 84 LYS A N 1
ATOM 668 C CA . LYS A 1 84 ? -7.294 11.147 -5.940 1.00 98.38 84 LYS A CA 1
ATOM 669 C C . LYS A 1 84 ? -5.843 10.701 -6.008 1.00 98.38 84 LYS A C 1
ATOM 671 O O . LYS A 1 84 ? -4.954 11.492 -5.700 1.00 98.38 84 LYS A O 1
ATOM 676 N N . PHE A 1 85 ? -5.605 9.479 -6.471 1.00 98.25 85 PHE A N 1
ATOM 677 C CA . PHE A 1 85 ? -4.255 8.957 -6.667 1.00 98.25 85 PHE A CA 1
ATOM 678 C C . PHE A 1 85 ? -4.017 8.574 -8.130 1.00 98.25 85 PHE A C 1
ATOM 680 O O . PHE A 1 85 ? -4.701 7.711 -8.682 1.00 98.25 85 PHE A O 1
ATOM 687 N N . ASP A 1 86 ? -3.037 9.216 -8.765 1.00 95.12 86 ASP A N 1
ATOM 688 C CA . ASP A 1 86 ? -2.562 8.833 -10.096 1.00 95.12 86 ASP A CA 1
ATOM 689 C C . ASP A 1 86 ? -1.574 7.669 -9.936 1.00 95.12 86 ASP A C 1
ATOM 691 O O . ASP A 1 86 ? -0.428 7.862 -9.539 1.00 95.12 86 ASP A O 1
ATOM 695 N N . HIS A 1 87 ? -2.010 6.446 -10.242 1.00 93.69 87 HIS A N 1
ATOM 696 C CA . HIS A 1 87 ? -1.183 5.243 -10.096 1.00 93.69 87 HIS A CA 1
ATOM 697 C C . HIS A 1 87 ? 0.057 5.208 -11.004 1.00 93.69 87 HIS A C 1
ATOM 699 O O . HIS A 1 87 ? 0.990 4.455 -10.711 1.00 93.69 87 HIS A O 1
ATOM 705 N N . LEU A 1 88 ? 0.073 5.980 -12.095 1.00 87.75 88 LEU A N 1
ATOM 706 C CA . LEU A 1 88 ? 1.214 6.053 -13.003 1.00 87.75 88 LEU A CA 1
ATOM 707 C C . LEU A 1 88 ? 2.255 7.042 -12.473 1.00 87.75 88 LEU A C 1
ATOM 709 O O . LEU A 1 88 ? 3.435 6.708 -12.408 1.00 87.75 88 LEU A O 1
ATOM 713 N N . ARG A 1 89 ? 1.815 8.240 -12.071 1.00 90.50 89 ARG A N 1
ATOM 714 C CA . ARG A 1 89 ? 2.700 9.278 -11.512 1.00 90.50 89 ARG A CA 1
ATOM 715 C C . ARG A 1 89 ? 3.064 9.052 -10.047 1.00 90.50 89 ARG A C 1
ATOM 717 O O . ARG A 1 89 ? 4.071 9.575 -9.588 1.00 90.50 89 ARG A O 1
ATOM 724 N N . LYS A 1 90 ? 2.271 8.249 -9.335 1.00 94.38 90 LYS A N 1
ATOM 725 C CA . LYS A 1 90 ? 2.328 8.035 -7.881 1.00 94.38 90 LYS A CA 1
ATOM 726 C C . LYS A 1 90 ? 2.130 9.333 -7.091 1.00 94.38 90 LYS A C 1
ATOM 728 O O . LYS A 1 90 ? 2.777 9.560 -6.072 1.00 94.38 90 LYS A O 1
ATOM 733 N N . GLU A 1 91 ? 1.204 10.165 -7.558 1.00 96.44 91 GLU A N 1
ATOM 734 C CA . GLU A 1 91 ? 0.909 11.486 -6.998 1.00 96.44 91 GLU A CA 1
ATOM 735 C C . GLU A 1 91 ? -0.508 11.538 -6.416 1.00 96.44 91 GLU A C 1
ATOM 737 O O . GLU A 1 91 ? -1.463 11.023 -7.008 1.00 96.44 91 GLU A O 1
ATOM 742 N N . ALA A 1 92 ? -0.641 12.181 -5.255 1.00 98.19 92 ALA A N 1
ATOM 743 C CA . ALA A 1 92 ? -1.923 12.479 -4.627 1.00 98.19 92 ALA A CA 1
ATOM 744 C C . ALA A 1 92 ? -2.387 13.894 -4.998 1.00 98.19 92 ALA A C 1
ATOM 746 O O . ALA A 1 92 ? -1.607 14.842 -4.944 1.00 98.19 92 ALA A O 1
ATOM 747 N N . THR A 1 93 ? -3.664 14.048 -5.346 1.00 98.19 93 THR A N 1
ATOM 748 C CA . THR A 1 93 ? -4.262 15.330 -5.757 1.00 98.19 93 THR A CA 1
ATOM 749 C C . THR A 1 93 ? -5.687 15.482 -5.222 1.00 98.19 93 THR A C 1
ATOM 751 O O . THR A 1 93 ? -6.303 14.505 -4.796 1.00 98.19 93 THR A O 1
ATOM 754 N N . ASP A 1 94 ? -6.235 16.702 -5.277 1.00 97.50 94 ASP A N 1
ATOM 755 C CA . ASP A 1 94 ? -7.643 16.994 -4.942 1.00 97.50 94 ASP A CA 1
ATOM 756 C C . ASP A 1 94 ? -8.052 16.478 -3.538 1.00 97.50 94 ASP A C 1
ATOM 758 O O . ASP A 1 94 ? -9.046 15.750 -3.434 1.00 97.50 94 ASP A O 1
ATOM 762 N N . PRO A 1 95 ? -7.288 16.788 -2.460 1.00 98.00 95 PRO A N 1
ATOM 763 C CA . PRO A 1 95 ? -7.655 16.381 -1.109 1.00 98.00 95 PRO A CA 1
ATOM 764 C C . PRO A 1 95 ? -8.940 17.092 -0.672 1.00 98.00 95 PRO A C 1
ATOM 766 O O . PRO A 1 95 ? -9.096 18.303 -0.845 1.00 98.00 95 PRO A O 1
ATOM 769 N N . ARG A 1 96 ? -9.876 16.340 -0.094 1.00 97.06 96 ARG A N 1
ATOM 770 C CA . ARG A 1 96 ? -11.169 16.841 0.386 1.00 97.06 96 ARG A CA 1
ATOM 771 C C . ARG A 1 96 ? -11.508 16.239 1.740 1.00 97.06 96 ARG A C 1
ATOM 773 O O . ARG A 1 96 ? -11.252 15.047 1.919 1.00 97.06 96 ARG A O 1
ATOM 780 N N . PRO A 1 97 ? -12.143 16.998 2.650 1.00 97.00 97 PRO A N 1
ATOM 781 C CA . PRO A 1 97 ? -12.683 16.442 3.883 1.00 97.00 97 PRO A CA 1
ATOM 782 C C . PRO A 1 97 ? -13.538 15.206 3.608 1.00 97.00 97 PRO A C 1
ATOM 784 O O . PRO A 1 97 ? -14.341 15.184 2.671 1.00 97.00 97 PRO A O 1
ATOM 787 N N . TYR A 1 98 ? -13.341 14.174 4.417 1.00 93.75 98 TYR A N 1
ATOM 788 C CA . TYR A 1 98 ? -14.078 12.927 4.341 1.00 93.75 98 TYR A CA 1
ATOM 789 C C . TYR A 1 98 ? -14.341 12.417 5.754 1.00 93.75 98 TYR A C 1
ATOM 791 O O . TYR A 1 98 ? -13.428 11.982 6.455 1.00 93.75 98 TYR A O 1
ATOM 799 N N . GLU A 1 99 ? -15.606 12.454 6.159 1.00 83.75 99 GLU A N 1
ATOM 800 C CA . GLU A 1 99 ? -16.064 11.878 7.418 1.00 83.75 99 GLU A CA 1
ATOM 801 C C . GLU A 1 99 ? -16.908 10.643 7.119 1.00 83.75 99 GLU A C 1
ATOM 803 O O . GLU A 1 99 ? -18.008 10.738 6.577 1.00 83.75 99 GLU A O 1
ATOM 808 N N . ALA A 1 100 ? -16.376 9.471 7.460 1.00 74.56 100 ALA A N 1
ATOM 809 C CA . ALA A 1 100 ? -17.154 8.243 7.510 1.00 74.56 100 ALA A CA 1
ATOM 810 C C . ALA A 1 100 ? -17.532 7.948 8.960 1.00 74.56 100 ALA A C 1
ATOM 812 O O . ALA A 1 100 ? -16.709 8.087 9.867 1.00 74.56 100 ALA A O 1
ATOM 813 N N . GLU A 1 101 ? -18.767 7.498 9.170 1.00 72.25 101 GLU A N 1
ATOM 814 C CA . GLU A 1 101 ? -19.194 6.999 10.469 1.00 72.25 101 GLU A CA 1
ATOM 815 C C . GLU A 1 101 ? -18.418 5.718 10.791 1.00 72.25 101 GLU A C 1
ATOM 817 O O . GLU A 1 101 ? -18.607 4.665 10.179 1.00 72.25 101 GLU A O 1
ATOM 822 N N . ASN A 1 102 ? -17.500 5.826 11.747 1.00 75.62 102 ASN A N 1
ATOM 823 C CA . ASN A 1 102 ? -16.661 4.728 12.186 1.00 75.62 102 ASN A CA 1
ATOM 824 C C . ASN A 1 102 ? -16.832 4.548 13.697 1.00 75.62 102 ASN A C 1
ATOM 826 O O . ASN A 1 102 ? -16.243 5.272 14.498 1.00 75.62 102 ASN A O 1
ATOM 830 N N . ALA A 1 103 ? -17.640 3.562 14.095 1.00 84.94 103 ALA A N 1
ATOM 831 C CA . ALA A 1 103 ? -17.950 3.292 15.503 1.00 84.94 103 ALA A CA 1
ATOM 832 C C . ALA A 1 103 ? -16.707 2.968 16.360 1.00 84.94 103 ALA A C 1
ATOM 834 O O . ALA A 1 103 ? -16.771 3.032 17.585 1.00 84.94 103 ALA A O 1
ATOM 835 N N . ILE A 1 104 ? -15.576 2.636 15.725 1.00 89.31 104 ILE A N 1
ATOM 836 C CA . ILE A 1 104 ? -14.293 2.341 16.377 1.00 89.31 104 ILE A CA 1
ATOM 837 C C . ILE A 1 104 ? -13.237 3.434 16.161 1.00 89.31 104 ILE A C 1
ATOM 839 O O . ILE A 1 104 ? -12.048 3.182 16.350 1.00 89.31 104 ILE A O 1
ATOM 843 N N . GLU A 1 105 ? -13.629 4.652 15.779 1.00 91.69 105 GLU A N 1
ATOM 844 C CA . GLU A 1 105 ? -12.680 5.729 15.459 1.00 91.69 105 GLU A CA 1
ATOM 845 C C . GLU A 1 105 ? -11.758 6.108 16.628 1.00 91.69 105 GLU A C 1
ATOM 847 O O . GLU A 1 105 ? -10.568 6.368 16.430 1.00 91.69 105 GLU A O 1
ATOM 852 N N . SER A 1 106 ? -12.275 6.091 17.859 1.00 91.31 106 SER A N 1
ATOM 853 C CA . SER A 1 106 ? -11.470 6.344 19.059 1.00 91.31 106 SER A CA 1
ATOM 854 C C . SER A 1 106 ? -10.369 5.293 19.227 1.00 91.31 106 SER A C 1
ATOM 856 O O . SER A 1 106 ? -9.202 5.643 19.396 1.00 91.31 106 SER A O 1
ATOM 858 N N . TRP A 1 107 ? -10.715 4.011 19.079 1.00 90.88 107 TRP A N 1
ATOM 859 C CA . TRP A 1 107 ? -9.761 2.904 19.136 1.00 90.88 107 TRP A CA 1
ATOM 860 C C . TRP A 1 107 ? -8.756 2.965 17.986 1.00 90.88 107 TRP A C 1
ATOM 862 O O . TRP A 1 107 ? -7.557 2.811 18.213 1.00 90.88 107 TRP A O 1
ATOM 872 N N . ARG A 1 108 ? -9.218 3.249 16.762 1.00 94.75 108 ARG A N 1
ATOM 873 C CA . ARG A 1 108 ? -8.362 3.428 15.582 1.00 94.75 108 ARG A CA 1
ATOM 874 C C . ARG A 1 108 ? -7.313 4.516 15.824 1.00 94.75 108 ARG A C 1
ATOM 876 O O . ARG A 1 108 ? -6.134 4.281 15.575 1.00 94.75 108 ARG A O 1
ATOM 883 N N . THR A 1 109 ? -7.721 5.665 16.365 1.00 94.12 109 THR A N 1
ATOM 884 C CA . THR A 1 109 ? -6.824 6.790 16.682 1.00 94.12 109 THR A CA 1
ATOM 885 C C . THR A 1 109 ? -5.796 6.418 17.759 1.00 94.12 109 THR A C 1
ATOM 887 O O . THR A 1 109 ? -4.612 6.748 17.635 1.00 94.12 109 THR A O 1
ATOM 890 N N . SER A 1 110 ? -6.210 5.692 18.804 1.00 93.62 110 SER A N 1
ATOM 891 C CA . SER A 1 110 ? -5.293 5.198 19.841 1.00 93.62 110 SER A CA 1
ATOM 892 C C . SER A 1 110 ? -4.269 4.204 19.287 1.00 93.62 110 SER A C 1
ATOM 894 O O . SER A 1 110 ? -3.075 4.338 19.566 1.00 93.62 110 SER A O 1
ATOM 896 N N . VAL A 1 111 ? -4.713 3.247 18.464 1.00 95.06 111 VAL A N 1
ATOM 897 C CA . VAL A 1 111 ? -3.827 2.289 17.786 1.00 95.06 111 VAL A CA 1
ATOM 898 C C . VAL A 1 111 ? -2.872 3.016 16.844 1.00 95.06 111 VAL A C 1
ATOM 900 O O . VAL A 1 111 ? -1.679 2.733 16.872 1.00 95.06 111 VAL A O 1
ATOM 903 N N . GLU A 1 112 ? -3.350 3.987 16.062 1.00 96.31 112 GLU A N 1
ATOM 904 C CA . GLU A 1 112 ? -2.499 4.779 15.170 1.00 96.31 112 GLU A CA 1
ATOM 905 C C . GLU A 1 112 ? -1.396 5.518 15.929 1.00 96.31 112 GLU A C 1
ATOM 907 O O . GLU A 1 112 ? -0.239 5.494 15.513 1.00 96.31 112 GLU A O 1
ATOM 912 N N . THR A 1 113 ? -1.728 6.143 17.057 1.00 96.25 113 THR A N 1
ATOM 913 C CA . THR A 1 113 ? -0.753 6.895 17.857 1.00 96.25 113 THR A CA 1
ATOM 914 C C . THR A 1 113 ? 0.358 5.978 18.374 1.00 96.25 113 THR A C 1
ATOM 916 O O . THR A 1 113 ? 1.544 6.278 18.212 1.00 96.25 113 THR A O 1
ATOM 919 N N . ALA A 1 114 ? -0.013 4.827 18.945 1.00 96.44 114 ALA A N 1
ATOM 920 C CA . ALA A 1 114 ? 0.948 3.839 19.430 1.00 96.44 114 ALA A CA 1
ATOM 921 C C . ALA A 1 114 ? 1.780 3.234 18.286 1.00 96.44 114 ALA A C 1
ATOM 923 O O . ALA A 1 114 ? 2.995 3.066 18.414 1.00 96.44 114 ALA A O 1
ATOM 924 N N . LEU A 1 115 ? 1.140 2.945 17.149 1.00 96.50 115 LEU A N 1
ATOM 925 C CA . LEU A 1 115 ? 1.798 2.366 15.986 1.00 96.50 115 LEU A CA 1
ATOM 926 C C . LEU A 1 115 ? 2.809 3.328 15.365 1.00 96.50 115 LEU A C 1
ATOM 928 O O . LEU A 1 115 ? 3.906 2.903 15.026 1.00 96.50 115 LEU A O 1
ATOM 932 N N . ARG A 1 116 ? 2.490 4.621 15.259 1.00 96.06 116 ARG A N 1
ATOM 933 C CA . ARG A 1 116 ? 3.421 5.634 14.740 1.00 96.06 116 ARG A CA 1
ATOM 934 C C . ARG A 1 116 ? 4.676 5.747 15.596 1.00 96.06 116 ARG A C 1
ATOM 936 O O . ARG A 1 116 ? 5.775 5.806 15.050 1.00 96.06 116 ARG A O 1
ATOM 943 N N . ALA A 1 117 ? 4.527 5.728 16.922 1.00 95.38 117 ALA A N 1
ATOM 944 C CA . ALA A 1 117 ? 5.668 5.716 17.834 1.00 95.38 117 ALA A CA 1
ATOM 945 C C . ALA A 1 117 ? 6.535 4.462 17.630 1.00 95.38 117 ALA A C 1
ATOM 947 O O . ALA A 1 117 ? 7.749 4.574 17.470 1.00 95.38 117 ALA A O 1
ATOM 948 N N . TYR A 1 118 ? 5.903 3.286 17.544 1.00 95.94 118 TYR A N 1
ATOM 949 C CA . TYR A 1 118 ? 6.585 2.026 17.247 1.00 95.94 118 TYR A CA 1
ATOM 950 C C . TYR A 1 118 ? 7.321 2.069 15.899 1.00 95.94 118 TYR A C 1
ATOM 952 O O . TYR A 1 118 ? 8.497 1.723 15.821 1.00 95.94 118 TYR A O 1
ATOM 960 N N . VAL A 1 119 ? 6.660 2.523 14.833 1.00 95.00 119 VAL A N 1
ATOM 961 C CA . VAL A 1 119 ? 7.253 2.558 13.493 1.00 95.00 119 VAL A CA 1
ATOM 962 C C . VAL A 1 119 ? 8.454 3.495 13.454 1.00 95.00 119 VAL A C 1
ATOM 964 O O . VAL A 1 119 ? 9.503 3.095 12.961 1.00 95.00 119 VAL A O 1
ATOM 967 N N . LYS A 1 120 ? 8.350 4.681 14.063 1.00 93.38 120 LYS A N 1
ATOM 968 C CA . LYS A 1 120 ? 9.457 5.640 14.159 1.00 93.38 120 LYS A CA 1
ATOM 969 C C . LYS A 1 120 ? 10.667 5.086 14.922 1.00 93.38 120 LYS A C 1
ATOM 971 O O . LYS A 1 120 ? 11.798 5.410 14.577 1.00 93.38 120 LYS A O 1
ATOM 976 N N . GLU A 1 121 ? 10.445 4.274 15.955 1.00 94.69 121 GLU A N 1
ATOM 977 C CA . GLU A 1 121 ? 11.526 3.659 16.740 1.00 94.69 121 GLU A CA 1
ATOM 978 C C . GLU A 1 121 ? 12.207 2.496 15.999 1.00 94.69 121 GLU A C 1
ATOM 980 O O . GLU A 1 121 ? 13.408 2.280 16.155 1.00 94.69 121 GLU A O 1
ATOM 985 N N . HIS A 1 122 ? 11.452 1.735 15.202 1.00 91.94 122 HIS A N 1
ATOM 986 C CA . HIS A 1 122 ? 11.912 0.459 14.645 1.00 91.94 122 HIS A CA 1
ATOM 987 C C . HIS A 1 122 ? 12.253 0.485 13.150 1.00 91.94 122 HIS A C 1
ATOM 989 O O . HIS A 1 122 ? 12.986 -0.391 12.691 1.00 91.94 122 HIS A O 1
ATOM 995 N N . TYR A 1 123 ? 11.748 1.461 12.395 1.00 91.00 123 TYR A N 1
ATOM 996 C CA . TYR A 1 123 ? 11.885 1.536 10.941 1.00 91.00 123 TYR A CA 1
ATOM 997 C C . TYR A 1 123 ? 12.312 2.956 10.541 1.00 91.00 123 TYR A C 1
ATOM 999 O O . TYR A 1 123 ? 11.478 3.861 10.549 1.00 91.00 123 TYR A O 1
ATOM 1007 N N . PRO A 1 124 ? 13.586 3.174 10.157 1.00 86.19 124 PRO A N 1
ATOM 1008 C CA . PRO A 1 124 ? 14.112 4.512 9.866 1.00 86.19 124 PRO A CA 1
ATOM 1009 C C . PRO A 1 124 ? 13.289 5.309 8.844 1.00 86.19 124 PRO A C 1
ATOM 1011 O O . PRO A 1 124 ? 13.080 6.503 9.024 1.00 86.19 124 PRO A O 1
ATOM 1014 N N . ASN A 1 125 ? 12.782 4.627 7.811 1.00 90.31 125 ASN A N 1
ATOM 1015 C CA . ASN A 1 125 ? 11.938 5.198 6.754 1.00 90.31 125 ASN A CA 1
ATOM 1016 C C . ASN A 1 125 ? 10.521 4.603 6.791 1.00 90.31 125 ASN A C 1
ATOM 1018 O O . ASN A 1 125 ? 9.927 4.334 5.750 1.00 90.31 125 ASN A O 1
ATOM 1022 N N . GLY A 1 126 ? 10.034 4.237 7.976 1.00 95.56 126 GLY A N 1
ATOM 1023 C CA . GLY A 1 126 ? 8.755 3.557 8.117 1.00 95.56 126 GLY A CA 1
ATOM 1024 C C . GLY A 1 126 ? 7.564 4.499 7.969 1.00 95.56 126 GLY A C 1
ATOM 1025 O O . GLY A 1 126 ? 7.528 5.572 8.570 1.00 95.56 126 GLY A O 1
ATOM 1026 N N . VAL A 1 127 ? 6.550 4.056 7.234 1.00 98.31 127 VAL A N 1
ATOM 1027 C CA . VAL A 1 127 ? 5.247 4.715 7.114 1.00 98.31 127 VAL A CA 1
ATOM 1028 C C . VAL A 1 127 ? 4.172 3.738 7.578 1.00 98.31 127 VAL A C 1
ATOM 1030 O O . VAL A 1 127 ? 4.277 2.528 7.378 1.00 98.31 127 VAL A O 1
ATOM 1033 N N . CYS A 1 128 ? 3.123 4.245 8.222 1.00 98.50 128 CYS A N 1
ATOM 1034 C CA . CYS A 1 128 ? 1.976 3.425 8.590 1.00 98.50 128 CYS A CA 1
ATOM 1035 C C . CYS A 1 128 ? 0.653 4.136 8.340 1.00 98.50 128 CYS A C 1
ATOM 1037 O O . CYS A 1 128 ? 0.570 5.364 8.298 1.00 98.50 128 CYS A O 1
ATOM 1039 N N . THR A 1 129 ? -0.399 3.344 8.171 1.00 98.62 129 THR A N 1
ATOM 1040 C CA . THR A 1 129 ? -1.776 3.830 8.069 1.00 98.62 129 THR A CA 1
ATOM 1041 C C . THR A 1 129 ? -2.692 2.850 8.784 1.00 98.62 129 THR A C 1
ATOM 1043 O O . THR A 1 129 ? -2.553 1.636 8.624 1.00 98.62 129 THR A O 1
ATOM 1046 N N . VAL A 1 130 ? -3.602 3.380 9.603 1.00 98.31 130 VAL A N 1
ATOM 1047 C CA . VAL A 1 130 ? -4.541 2.581 10.395 1.00 98.31 130 VAL A CA 1
ATOM 1048 C C . VAL A 1 130 ? -5.967 2.924 10.002 1.00 98.31 130 VAL A C 1
ATOM 1050 O O . VAL A 1 130 ? -6.397 4.068 10.154 1.00 98.31 130 VAL A O 1
ATOM 1053 N N . TYR A 1 131 ? -6.699 1.915 9.549 1.00 97.25 131 TYR A N 1
ATOM 1054 C CA . TYR A 1 131 ? -8.091 1.998 9.124 1.00 97.25 131 TYR A CA 1
ATOM 1055 C C . TYR A 1 131 ? -9.010 1.397 10.189 1.00 97.25 131 TYR A C 1
ATOM 1057 O O . TYR A 1 131 ? -8.619 0.474 10.905 1.00 97.25 131 TYR A O 1
ATOM 1065 N N . GLY A 1 132 ? -10.243 1.892 10.276 1.00 95.12 132 GLY A N 1
ATOM 1066 C CA . GLY A 1 132 ? -11.336 1.215 10.971 1.00 95.12 132 GLY A CA 1
ATOM 1067 C C . GLY A 1 132 ? -12.441 0.899 9.971 1.00 95.12 132 GLY A C 1
ATOM 1068 O O . GLY A 1 132 ? -12.836 1.773 9.200 1.00 95.12 132 GLY A O 1
ATOM 1069 N N . LYS A 1 133 ? -12.891 -0.355 9.935 1.00 92.00 133 LYS A N 1
ATOM 1070 C CA . LYS A 1 133 ? -13.930 -0.829 9.015 1.00 92.00 133 LYS A CA 1
ATOM 1071 C C . LYS A 1 133 ? -14.863 -1.814 9.700 1.00 92.00 133 LYS A C 1
ATOM 1073 O O . LYS A 1 133 ? -14.487 -2.478 10.661 1.00 92.00 133 LYS A O 1
ATOM 1078 N N . LYS A 1 134 ? -16.055 -1.972 9.129 1.00 91.25 134 LYS A N 1
ATOM 1079 C CA . LYS A 1 134 ? -16.957 -3.079 9.440 1.00 91.25 134 LYS A CA 1
ATOM 1080 C C . LYS A 1 134 ? -16.823 -4.143 8.349 1.00 91.25 134 LYS A C 1
ATOM 1082 O O . LYS A 1 134 ? -17.178 -3.878 7.206 1.00 91.25 134 LYS A O 1
ATOM 1087 N N . ILE A 1 135 ? -16.295 -5.314 8.697 1.00 89.75 135 ILE A N 1
ATOM 1088 C CA . ILE A 1 135 ? -16.116 -6.464 7.795 1.00 89.75 135 ILE A CA 1
ATOM 1089 C C . ILE A 1 135 ? -17.019 -7.579 8.312 1.00 89.75 135 ILE A C 1
ATOM 1091 O O . ILE A 1 135 ? -16.966 -7.897 9.496 1.00 89.75 135 ILE A O 1
ATOM 1095 N N . ASP A 1 136 ? -17.908 -8.102 7.465 1.00 88.38 136 ASP A N 1
ATOM 1096 C CA . ASP A 1 136 ? -18.869 -9.162 7.820 1.00 88.38 136 ASP A CA 1
ATOM 1097 C C . ASP A 1 136 ? -19.662 -8.885 9.110 1.00 88.38 136 ASP A C 1
ATOM 1099 O O . ASP A 1 136 ? -19.949 -9.761 9.923 1.00 88.38 136 ASP A O 1
ATOM 1103 N N . GLY A 1 137 ? -20.008 -7.614 9.331 1.00 87.94 137 GLY A N 1
ATOM 1104 C CA . GLY A 1 137 ? -20.736 -7.180 10.522 1.00 87.94 137 GLY A CA 1
ATOM 1105 C C . GLY A 1 137 ? -19.867 -6.880 11.750 1.00 87.94 137 GLY A C 1
ATOM 1106 O O . GLY A 1 137 ? -20.374 -6.280 12.698 1.00 87.94 137 GLY A O 1
ATOM 1107 N N . GLN A 1 138 ? -18.577 -7.218 11.727 1.00 90.62 138 GLN A N 1
ATOM 1108 C CA . GLN A 1 138 ? -17.647 -7.076 12.847 1.00 90.62 138 GLN A CA 1
ATOM 1109 C C . GLN A 1 138 ? -16.750 -5.845 12.694 1.00 90.62 138 GLN A C 1
ATOM 1111 O O . GLN A 1 138 ? -16.279 -5.518 11.603 1.00 90.62 138 GLN A O 1
ATOM 1116 N N . GLN A 1 139 ? -16.504 -5.149 13.803 1.00 92.44 139 GLN A N 1
ATOM 1117 C CA . GLN A 1 139 ? -15.624 -3.985 13.816 1.00 92.44 139 GLN A CA 1
ATOM 1118 C C . GLN A 1 139 ? -14.167 -4.439 13.742 1.00 92.44 139 GLN A C 1
ATOM 1120 O O . GLN A 1 139 ? -13.728 -5.246 14.555 1.00 92.44 139 GLN A O 1
ATOM 1125 N N . THR A 1 140 ? -13.418 -3.926 12.773 1.00 94.44 140 THR A N 1
ATOM 1126 C CA . THR A 1 140 ? -12.048 -4.355 12.492 1.00 94.44 140 THR A CA 1
ATOM 1127 C C . THR A 1 140 ? -11.126 -3.151 12.365 1.00 94.44 140 THR A C 1
ATOM 1129 O O . THR A 1 140 ? -11.371 -2.254 11.555 1.00 94.44 140 THR A O 1
ATOM 1132 N N . ILE A 1 141 ? -10.040 -3.144 13.138 1.00 96.06 141 ILE A N 1
ATOM 1133 C CA . ILE A 1 141 ? -8.927 -2.204 12.959 1.00 96.06 141 ILE A CA 1
ATOM 1134 C C . ILE A 1 141 ? -7.901 -2.858 12.043 1.00 96.06 141 ILE A C 1
ATOM 1136 O O . ILE A 1 141 ? -7.527 -4.007 12.260 1.00 96.06 141 ILE A O 1
ATOM 1140 N N . ILE A 1 142 ? -7.429 -2.134 11.034 1.00 97.81 142 ILE A N 1
ATOM 1141 C CA . ILE A 1 142 ? -6.447 -2.637 10.073 1.00 97.81 142 ILE A CA 1
ATOM 1142 C C . ILE A 1 142 ? -5.233 -1.722 10.104 1.00 97.81 142 ILE A C 1
ATOM 1144 O O . ILE A 1 142 ? -5.318 -0.565 9.701 1.00 97.81 142 ILE A O 1
ATOM 1148 N N . ALA A 1 143 ? -4.109 -2.230 10.594 1.00 98.12 143 ALA A N 1
ATOM 1149 C CA . ALA A 1 143 ? -2.843 -1.521 10.672 1.00 98.12 143 ALA A CA 1
ATOM 1150 C C . ALA A 1 143 ? -1.901 -1.998 9.564 1.00 98.12 143 ALA A C 1
ATOM 1152 O O . ALA A 1 143 ? -1.501 -3.160 9.534 1.00 98.12 143 ALA A O 1
ATOM 1153 N N . CYS A 1 144 ? -1.526 -1.085 8.675 1.00 98.69 144 CYS A N 1
ATOM 1154 C CA . CYS A 1 144 ? -0.555 -1.328 7.614 1.00 98.69 144 CYS A CA 1
ATOM 1155 C C . CYS A 1 144 ? 0.749 -0.599 7.940 1.00 98.69 144 CYS A C 1
ATOM 1157 O O . CYS A 1 144 ? 0.720 0.563 8.351 1.00 98.69 144 CYS A O 1
ATOM 1159 N N . ILE A 1 145 ? 1.882 -1.270 7.742 1.00 98.50 145 ILE A N 1
ATOM 1160 C CA . ILE A 1 145 ? 3.228 -0.707 7.878 1.00 98.50 145 ILE A CA 1
ATOM 1161 C C . ILE A 1 145 ? 3.994 -1.011 6.597 1.00 98.50 145 ILE A C 1
ATOM 1163 O O . ILE A 1 145 ? 3.978 -2.148 6.120 1.00 98.50 145 ILE A O 1
ATOM 1167 N N . GLU A 1 146 ? 4.701 -0.016 6.084 1.00 98.31 146 GLU A N 1
ATOM 1168 C CA . GLU A 1 146 ? 5.676 -0.162 5.012 1.00 98.31 146 GLU A CA 1
ATOM 1169 C C . GLU A 1 146 ? 6.996 0.465 5.448 1.00 98.31 146 GLU A C 1
ATOM 1171 O O . GLU A 1 146 ? 7.024 1.457 6.177 1.00 98.31 146 GLU A O 1
ATOM 1176 N N . SER A 1 147 ? 8.102 -0.146 5.046 1.00 97.62 147 SER A N 1
ATOM 1177 C CA . SER A 1 147 ? 9.406 0.494 5.096 1.00 97.62 147 SER A CA 1
ATOM 1178 C C . SER A 1 147 ? 10.247 -0.020 3.947 1.00 97.62 147 SER A C 1
ATOM 1180 O O . SER A 1 147 ? 10.265 -1.220 3.669 1.00 97.62 147 SER A O 1
ATOM 1182 N N . HIS A 1 148 ? 10.972 0.873 3.292 1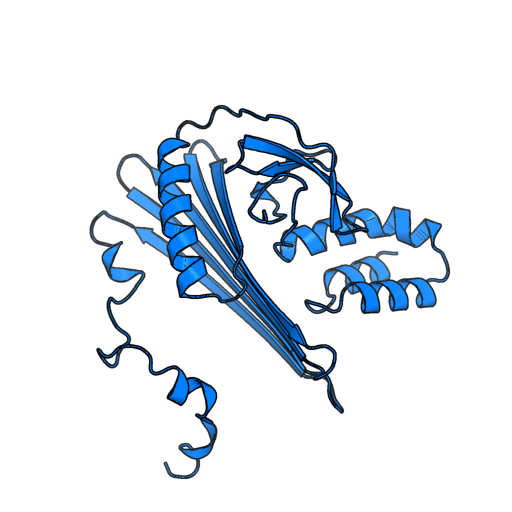.00 96.38 148 HIS A N 1
ATOM 1183 C CA . HIS A 1 148 ? 11.844 0.501 2.196 1.00 96.38 148 HIS A CA 1
ATOM 1184 C C . HIS A 1 148 ? 13.189 1.212 2.264 1.00 96.38 148 HIS A C 1
ATOM 1186 O O . HIS A 1 148 ? 13.372 2.244 2.919 1.00 96.38 148 HIS A O 1
ATOM 1192 N N . GLN A 1 149 ? 14.139 0.635 1.541 1.00 94.00 149 GLN A N 1
ATOM 1193 C CA . GLN A 1 149 ? 15.431 1.231 1.276 1.00 94.00 149 GLN A CA 1
ATOM 1194 C C . GLN A 1 149 ? 15.842 0.863 -0.144 1.00 94.00 149 GLN A C 1
ATOM 1196 O O . GLN A 1 149 ? 16.003 -0.313 -0.468 1.00 94.00 149 GLN A O 1
ATOM 1201 N N . PHE A 1 150 ? 15.981 1.881 -0.989 1.00 94.31 150 PHE A N 1
ATOM 1202 C CA . PHE A 1 150 ? 16.352 1.723 -2.390 1.00 94.31 150 PHE A CA 1
ATOM 1203 C C . PHE A 1 150 ? 17.721 2.335 -2.622 1.00 94.31 150 PHE A C 1
ATOM 1205 O O . PHE A 1 150 ? 17.934 3.520 -2.360 1.00 94.31 150 PHE A O 1
ATOM 1212 N N . GLN A 1 151 ? 18.665 1.520 -3.077 1.00 92.69 151 GLN A N 1
ATOM 1213 C CA . GLN A 1 151 ? 20.032 1.934 -3.354 1.00 92.69 151 GLN A CA 1
ATOM 1214 C C . GLN A 1 151 ? 20.433 1.448 -4.741 1.00 92.69 151 GLN A C 1
ATOM 1216 O O . GLN A 1 151 ? 21.344 0.641 -4.889 1.00 92.69 151 GLN A O 1
ATOM 1221 N N . ALA A 1 152 ? 19.782 1.996 -5.770 1.00 91.38 152 ALA A N 1
ATOM 1222 C CA . ALA A 1 152 ? 20.049 1.641 -7.165 1.00 91.38 152 ALA A CA 1
ATOM 1223 C C . ALA A 1 152 ? 21.536 1.770 -7.550 1.00 91.38 152 ALA A C 1
ATOM 1225 O O . ALA A 1 152 ? 22.070 0.925 -8.256 1.00 91.38 152 ALA A O 1
ATOM 1226 N N . LYS A 1 153 ? 22.246 2.775 -7.010 1.00 93.06 153 LYS A N 1
ATOM 1227 C CA . LYS A 1 153 ? 23.701 2.944 -7.211 1.00 93.06 153 LYS A CA 1
ATOM 1228 C C . LYS A 1 153 ? 24.550 1.802 -6.639 1.00 93.06 153 LYS A C 1
ATOM 1230 O O . LYS A 1 153 ? 25.670 1.616 -7.087 1.00 93.06 153 LYS A O 1
ATOM 1235 N N . ASN A 1 154 ? 24.022 1.091 -5.646 1.00 93.12 154 ASN A N 1
ATOM 1236 C CA . ASN A 1 154 ? 24.655 -0.055 -4.998 1.00 93.12 154 ASN A CA 1
ATOM 1237 C C . ASN A 1 154 ? 23.990 -1.372 -5.433 1.00 93.12 154 ASN A C 1
ATOM 1239 O O . ASN A 1 154 ? 24.161 -2.385 -4.762 1.00 93.12 154 ASN A O 1
ATOM 1243 N N . PHE A 1 155 ? 23.194 -1.343 -6.511 1.00 94.81 155 PHE A N 1
ATOM 1244 C CA . PHE A 1 155 ? 22.559 -2.511 -7.119 1.00 94.81 155 PHE A CA 1
ATOM 1245 C C . PHE A 1 155 ? 21.695 -3.338 -6.158 1.00 94.81 155 PHE A C 1
ATOM 1247 O O . PHE A 1 155 ? 21.619 -4.561 -6.280 1.00 94.81 155 PHE A O 1
ATOM 1254 N N . TRP A 1 156 ? 21.045 -2.690 -5.183 1.00 95.38 156 TRP A N 1
ATOM 1255 C CA . TRP A 1 156 ? 20.130 -3.387 -4.285 1.00 95.38 156 TRP A CA 1
ATOM 1256 C C . TRP A 1 156 ? 18.940 -2.549 -3.841 1.00 95.38 156 TRP A C 1
ATOM 1258 O O . TRP A 1 156 ? 19.033 -1.338 -3.625 1.00 95.38 156 TRP A O 1
ATOM 1268 N N . ASN A 1 157 ? 17.817 -3.234 -3.654 1.00 95.69 157 ASN A N 1
ATOM 1269 C CA . ASN A 1 157 ? 16.578 -2.666 -3.155 1.00 95.69 157 ASN A CA 1
ATOM 1270 C C . ASN A 1 157 ? 15.928 -3.611 -2.144 1.00 95.69 157 ASN A C 1
ATOM 1272 O O . ASN A 1 157 ? 15.952 -4.831 -2.304 1.00 95.69 157 ASN A O 1
ATOM 1276 N N . GLY A 1 158 ? 15.326 -3.047 -1.101 1.00 93.38 158 GLY A N 1
ATOM 1277 C CA . GLY A 1 158 ? 14.633 -3.801 -0.065 1.00 93.38 158 GLY A CA 1
ATOM 1278 C C . GLY A 1 158 ? 13.321 -3.144 0.332 1.00 93.38 158 GLY A C 1
ATOM 1279 O O . GLY A 1 158 ? 13.228 -1.919 0.429 1.00 93.38 158 GLY A O 1
ATOM 1280 N N . ARG A 1 159 ? 12.306 -3.966 0.593 1.00 96.62 159 ARG A N 1
ATOM 1281 C CA . ARG A 1 159 ? 11.017 -3.533 1.127 1.00 96.62 159 ARG A CA 1
ATOM 1282 C C . ARG A 1 159 ? 10.483 -4.516 2.159 1.00 96.62 159 ARG A C 1
ATOM 1284 O O . ARG A 1 159 ? 10.434 -5.727 1.939 1.00 96.62 159 ARG A O 1
ATOM 1291 N N . TRP A 1 160 ? 10.014 -3.948 3.258 1.00 96.62 160 TRP A N 1
ATOM 1292 C CA . TRP A 1 160 ? 9.273 -4.583 4.330 1.00 96.62 160 TRP A CA 1
ATOM 1293 C C . TRP A 1 160 ? 7.826 -4.097 4.312 1.00 96.62 160 TRP A C 1
ATOM 1295 O O . TRP A 1 160 ? 7.573 -2.895 4.246 1.00 96.62 160 TRP A O 1
ATOM 1305 N N . ARG A 1 161 ? 6.873 -5.021 4.416 1.00 97.56 161 ARG A N 1
ATOM 1306 C CA . ARG A 1 161 ? 5.447 -4.715 4.566 1.00 97.56 161 ARG A CA 1
ATOM 1307 C C . ARG A 1 161 ? 4.841 -5.599 5.639 1.00 97.56 161 ARG A C 1
ATOM 1309 O O . ARG A 1 161 ? 5.142 -6.790 5.701 1.00 97.56 161 ARG A O 1
ATOM 1316 N N . SER A 1 162 ? 3.935 -5.049 6.433 1.00 96.19 162 SER A N 1
ATOM 1317 C CA . SER A 1 162 ? 3.086 -5.859 7.301 1.00 96.19 162 SER A CA 1
ATOM 1318 C C . SER A 1 162 ? 1.679 -5.301 7.401 1.00 96.19 162 SER A C 1
ATOM 1320 O O . SER A 1 162 ? 1.501 -4.090 7.527 1.00 96.19 162 SER A O 1
ATOM 1322 N N . GLU A 1 163 ? 0.706 -6.196 7.418 1.00 97.94 163 GLU A N 1
ATOM 1323 C CA . GLU A 1 163 ? -0.704 -5.917 7.638 1.00 97.94 163 GLU A CA 1
ATOM 1324 C C . GLU A 1 163 ? -1.168 -6.657 8.886 1.00 97.94 163 GLU A C 1
ATOM 1326 O O . GLU A 1 163 ? -0.888 -7.843 9.042 1.00 97.94 163 GLU A O 1
ATOM 1331 N N . TRP A 1 164 ? -1.892 -5.965 9.758 1.00 96.88 164 TRP A N 1
ATOM 1332 C CA . TRP A 1 164 ? -2.470 -6.535 10.966 1.00 96.88 164 TRP A CA 1
ATOM 1333 C C . TRP A 1 164 ? -3.942 -6.158 11.059 1.00 96.88 164 TRP A C 1
ATOM 1335 O O . TRP A 1 164 ? -4.280 -4.978 11.127 1.00 96.88 164 TRP A O 1
ATOM 1345 N N . LYS A 1 165 ? -4.814 -7.162 11.074 1.00 95.81 165 LYS A N 1
ATOM 1346 C CA . LYS A 1 165 ? -6.262 -7.027 11.229 1.00 95.81 165 LYS A CA 1
ATOM 1347 C C . LYS A 1 165 ? -6.648 -7.453 12.641 1.00 95.81 165 LYS A C 1
ATOM 1349 O O . LYS A 1 165 ? -6.378 -8.583 13.038 1.00 95.81 165 LYS A O 1
ATOM 1354 N N . PHE A 1 166 ? -7.270 -6.543 13.380 1.00 93.38 166 PHE A N 1
ATOM 1355 C CA . PHE A 1 166 ? -7.780 -6.744 14.732 1.00 93.38 166 PHE A CA 1
ATOM 1356 C C . PHE A 1 166 ? -9.304 -6.714 14.680 1.00 93.38 166 PHE A C 1
ATOM 1358 O O . PHE A 1 166 ? -9.902 -5.638 14.631 1.00 93.38 166 PHE A O 1
ATOM 1365 N N . THR A 1 167 ? -9.929 -7.885 14.671 1.00 92.00 167 THR A N 1
ATOM 1366 C CA . THR A 1 167 ? -11.385 -8.017 14.659 1.00 92.00 167 THR A CA 1
ATOM 1367 C C . THR A 1 167 ? -11.896 -8.009 16.091 1.00 92.00 167 THR A C 1
ATOM 1369 O O . THR A 1 167 ? -11.669 -8.946 16.863 1.00 92.00 167 THR A O 1
ATOM 1372 N N . VAL A 1 168 ? -12.555 -6.915 16.458 1.00 85.06 168 VAL A N 1
ATOM 1373 C CA . VAL A 1 168 ? -13.044 -6.648 17.807 1.00 85.06 168 VAL A CA 1
ATOM 1374 C C . VAL A 1 168 ? -14.399 -7.323 17.986 1.00 85.06 168 VAL A C 1
ATOM 1376 O O . VAL A 1 168 ? -15.379 -6.984 17.318 1.00 85.06 168 VAL A O 1
ATOM 1379 N N . THR A 1 169 ? -14.464 -8.266 18.923 1.00 80.56 169 THR A N 1
ATOM 1380 C CA . THR A 1 169 ? -15.719 -8.840 19.425 1.00 80.56 169 THR A CA 1
ATOM 1381 C C . THR A 1 169 ? -15.904 -8.443 20.895 1.00 80.56 169 THR A C 1
ATOM 1383 O O . THR A 1 169 ? -14.919 -8.091 21.543 1.00 80.56 169 THR A O 1
ATOM 1386 N N . PRO A 1 170 ? -17.128 -8.489 21.459 1.00 76.31 170 PRO A N 1
ATOM 1387 C CA . PRO A 1 170 ? -17.390 -8.000 22.818 1.00 76.31 170 PRO A CA 1
ATOM 1388 C C . PRO A 1 170 ? -16.513 -8.600 23.928 1.00 76.31 170 PRO A C 1
ATOM 1390 O O . PRO A 1 170 ? -16.333 -7.962 24.959 1.00 76.31 170 PRO A O 1
ATOM 1393 N N . SER A 1 171 ? -15.978 -9.811 23.741 1.00 75.19 171 SER A N 1
ATOM 1394 C CA . SER A 1 171 ? -15.215 -10.540 24.765 1.00 75.19 171 SER A CA 1
ATOM 1395 C C . SER A 1 171 ? -13.798 -10.942 24.349 1.00 75.19 171 SER A C 1
ATOM 1397 O O . SER A 1 171 ? -13.018 -11.361 25.199 1.00 75.19 171 SER A O 1
ATOM 1399 N N . THR A 1 172 ? -13.452 -10.870 23.060 1.00 80.19 172 THR A N 1
ATOM 1400 C CA . THR A 1 172 ? -12.128 -11.264 22.543 1.00 80.19 172 THR A CA 1
ATOM 1401 C C . THR A 1 172 ? -11.752 -10.435 21.319 1.00 80.19 172 THR A C 1
ATOM 1403 O O . THR A 1 172 ? -12.622 -9.930 20.609 1.00 80.19 172 THR A O 1
ATOM 1406 N N . THR A 1 173 ? -10.460 -10.312 21.028 1.00 85.25 173 THR A N 1
ATOM 1407 C CA . THR A 1 173 ? -10.001 -9.721 19.764 1.00 85.25 173 THR A CA 1
ATOM 1408 C C . THR A 1 173 ? -9.275 -10.786 18.961 1.00 85.25 173 THR A C 1
ATOM 1410 O O . THR A 1 173 ? -8.303 -11.378 19.432 1.00 85.25 173 THR A O 1
ATOM 1413 N N . GLN A 1 174 ? -9.746 -11.051 17.747 1.00 88.81 174 GLN A N 1
ATOM 1414 C CA . GLN A 1 174 ? -9.020 -11.907 16.814 1.00 88.81 174 GLN A CA 1
ATOM 1415 C C . GLN A 1 174 ? -7.981 -11.072 16.076 1.00 88.81 174 GLN A C 1
ATOM 1417 O O . GLN A 1 174 ? -8.259 -9.944 15.674 1.00 88.81 174 GLN A O 1
ATOM 1422 N N . VAL A 1 175 ? -6.783 -11.624 15.916 1.00 90.19 175 VAL A N 1
ATOM 1423 C CA . VAL A 1 175 ? -5.659 -10.959 15.265 1.00 90.19 175 VAL A CA 1
ATOM 1424 C C . VAL A 1 175 ? -5.152 -11.819 14.123 1.00 90.19 175 VAL A C 1
ATOM 1426 O O . VAL A 1 175 ? -4.752 -12.969 14.314 1.00 90.19 175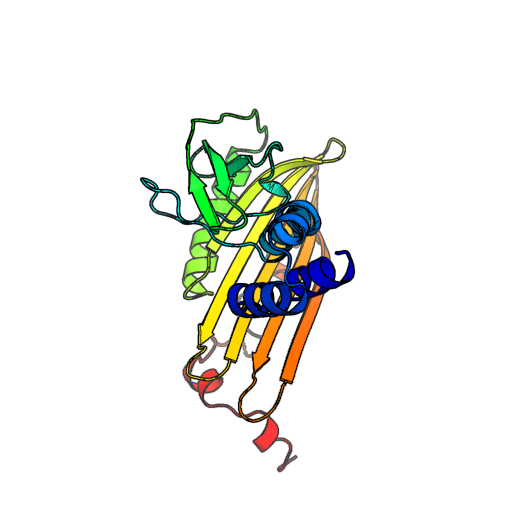 VAL A O 1
ATOM 1429 N N . VAL A 1 176 ? -5.144 -11.232 12.933 1.00 93.06 176 VAL A N 1
ATOM 1430 C CA . VAL A 1 176 ? -4.549 -11.817 11.734 1.00 93.06 176 VAL A CA 1
ATOM 1431 C C . VAL A 1 176 ? -3.453 -10.885 11.254 1.00 93.06 176 VAL A C 1
ATOM 1433 O O . VAL A 1 176 ? -3.700 -9.708 11.009 1.00 93.06 176 VAL A O 1
ATOM 1436 N N . GLY A 1 177 ? -2.235 -11.401 11.157 1.00 91.56 177 GLY A N 1
ATOM 1437 C CA . GLY A 1 177 ? -1.061 -10.661 10.723 1.00 91.56 177 GLY A CA 1
ATOM 1438 C C . GLY A 1 177 ? -0.430 -11.303 9.501 1.00 91.56 177 GLY A C 1
ATOM 1439 O O . GLY A 1 177 ? -0.210 -12.510 9.487 1.00 91.56 177 GLY A O 1
ATOM 1440 N N . ILE A 1 178 ? -0.087 -10.502 8.500 1.00 91.81 178 ILE A N 1
ATOM 1441 C CA . ILE A 1 178 ? 0.698 -10.936 7.345 1.00 91.81 178 ILE A CA 1
ATOM 1442 C C . ILE A 1 178 ? 1.908 -10.023 7.228 1.00 91.81 178 ILE A C 1
ATOM 1444 O O . ILE A 1 178 ? 1.796 -8.802 7.297 1.00 91.81 178 ILE A O 1
ATOM 1448 N N . LEU A 1 179 ? 3.076 -10.617 7.033 1.00 91.69 179 LEU A N 1
ATOM 1449 C CA . LEU A 1 179 ? 4.357 -9.936 6.960 1.00 91.69 179 LEU A CA 1
ATOM 1450 C C . LEU A 1 179 ? 5.090 -10.403 5.711 1.00 91.69 179 LEU A C 1
ATOM 1452 O O . LEU A 1 179 ? 5.173 -11.599 5.443 1.00 91.69 179 LEU A O 1
ATOM 1456 N N . LYS A 1 180 ? 5.595 -9.451 4.929 1.00 91.88 180 LYS A N 1
ATOM 1457 C CA . LYS A 1 180 ? 6.240 -9.698 3.641 1.00 91.88 180 LYS A CA 1
ATOM 1458 C C . LYS A 1 180 ? 7.555 -8.934 3.561 1.00 91.88 180 LYS A C 1
ATOM 1460 O O . LYS A 1 180 ? 7.593 -7.727 3.795 1.00 91.88 180 LYS A O 1
ATOM 1465 N N . ILE A 1 181 ? 8.613 -9.631 3.166 1.00 89.88 181 ILE A N 1
ATOM 1466 C CA . ILE A 1 181 ? 9.938 -9.063 2.911 1.00 89.88 181 ILE A CA 1
ATOM 1467 C C . ILE A 1 181 ? 10.310 -9.368 1.472 1.00 89.88 181 ILE A C 1
ATOM 1469 O O . ILE A 1 181 ? 10.184 -10.511 1.030 1.00 89.88 181 ILE A O 1
ATOM 1473 N N . GLN A 1 182 ? 10.792 -8.357 0.760 1.00 91.31 182 GLN A N 1
ATOM 1474 C CA . GLN A 1 182 ? 11.367 -8.528 -0.562 1.00 91.31 182 GLN A CA 1
ATOM 1475 C C . GLN A 1 182 ? 12.700 -7.789 -0.638 1.00 91.31 182 GLN A C 1
ATOM 1477 O O . GLN A 1 182 ? 12.762 -6.604 -0.315 1.00 91.31 182 GLN A O 1
ATOM 1482 N N . VAL A 1 183 ? 13.758 -8.486 -1.047 1.00 91.62 183 VAL A N 1
ATOM 1483 C CA . VAL A 1 183 ? 15.085 -7.906 -1.299 1.00 91.62 183 VAL A CA 1
ATOM 1484 C C . VAL A 1 183 ? 15.551 -8.359 -2.672 1.00 91.62 183 VAL A C 1
ATOM 1486 O O . VAL A 1 183 ? 15.397 -9.529 -3.014 1.00 91.62 183 VAL A O 1
ATOM 1489 N N . HIS A 1 184 ? 16.114 -7.443 -3.447 1.00 95.12 184 HIS A N 1
ATOM 1490 C CA . HIS A 1 184 ? 16.683 -7.703 -4.760 1.00 95.12 184 HIS A CA 1
ATOM 1491 C C . HIS A 1 184 ? 18.100 -7.135 -4.801 1.00 95.12 184 HIS A C 1
ATOM 1493 O O . HIS A 1 184 ? 18.294 -5.969 -4.466 1.00 95.12 184 HIS A O 1
ATOM 1499 N N . TYR A 1 185 ? 19.073 -7.966 -5.168 1.00 94.12 185 TYR A N 1
ATOM 1500 C CA . TYR A 1 185 ? 20.465 -7.593 -5.409 1.00 94.12 185 TYR A CA 1
ATOM 1501 C C . TYR A 1 185 ? 20.848 -8.030 -6.821 1.00 94.12 185 TYR A C 1
ATOM 1503 O O . TYR A 1 185 ? 20.592 -9.179 -7.190 1.00 94.12 185 TYR A O 1
ATOM 1511 N N . TYR A 1 186 ? 21.437 -7.126 -7.600 1.00 95.00 186 TYR A N 1
ATOM 1512 C CA . TYR A 1 186 ? 21.645 -7.330 -9.035 1.00 95.00 186 TYR A CA 1
ATOM 1513 C C . TYR A 1 186 ? 23.008 -6.845 -9.562 1.00 95.00 186 TYR A C 1
ATOM 1515 O O . TYR A 1 186 ? 23.153 -6.529 -10.742 1.00 95.00 186 TYR A O 1
ATOM 1523 N N . GLU A 1 187 ? 24.026 -6.783 -8.701 1.00 94.12 187 GLU A N 1
ATOM 1524 C CA . GLU A 1 187 ? 25.411 -6.559 -9.136 1.00 94.12 187 GLU A CA 1
ATOM 1525 C C . GLU A 1 187 ? 25.979 -7.871 -9.691 1.00 94.12 187 GLU A C 1
ATOM 1527 O O . GLU A 1 187 ? 25.977 -8.890 -8.997 1.00 94.12 187 GLU A O 1
ATOM 1532 N N . ASP A 1 188 ? 26.417 -7.862 -10.952 1.00 92.56 188 ASP A N 1
ATOM 1533 C CA . ASP A 1 188 ? 27.019 -9.014 -11.644 1.00 92.56 188 ASP A CA 1
ATOM 1534 C C . ASP A 1 188 ? 26.196 -10.322 -11.578 1.00 92.56 188 ASP A C 1
ATOM 1536 O O . ASP A 1 188 ? 26.716 -11.432 -11.716 1.00 92.56 188 ASP A O 1
ATOM 1540 N N . GLY A 1 189 ? 24.880 -10.204 -11.386 1.00 90.94 189 GLY A N 1
ATOM 1541 C CA . GLY A 1 189 ? 23.968 -11.325 -11.197 1.00 90.94 189 GLY A CA 1
ATOM 1542 C C . GLY A 1 189 ? 22.554 -10.862 -10.858 1.00 90.94 189 GLY A C 1
ATOM 1543 O O . GLY A 1 189 ? 22.233 -9.688 -10.976 1.00 90.94 189 GLY A O 1
ATOM 1544 N N . ASN A 1 190 ? 21.687 -11.789 -10.453 1.00 93.12 190 ASN A N 1
ATOM 1545 C CA . ASN A 1 190 ? 20.338 -11.478 -9.976 1.00 93.12 190 ASN A CA 1
ATOM 1546 C C . ASN A 1 190 ? 19.978 -12.428 -8.829 1.00 93.12 190 ASN A C 1
ATOM 1548 O O . ASN A 1 190 ? 19.824 -13.634 -9.033 1.00 93.12 190 ASN A O 1
ATOM 1552 N N . VAL A 1 191 ? 19.857 -11.877 -7.624 1.00 92.88 191 VAL A N 1
ATOM 1553 C CA . VAL A 1 191 ? 19.484 -12.598 -6.407 1.00 92.88 191 VAL A CA 1
ATOM 1554 C C . VAL A 1 191 ? 18.278 -11.916 -5.778 1.00 92.88 191 VAL A C 1
ATOM 1556 O O . VAL A 1 191 ? 18.307 -10.725 -5.470 1.00 92.88 191 VAL A O 1
ATOM 1559 N N . GLN A 1 192 ? 17.219 -12.690 -5.536 1.00 88.25 192 GLN A N 1
ATOM 1560 C CA . GLN A 1 192 ? 16.005 -12.208 -4.883 1.00 88.25 192 GLN A CA 1
ATOM 1561 C C . GLN A 1 192 ? 15.680 -13.025 -3.636 1.00 88.25 192 GLN A C 1
ATOM 1563 O O . GLN A 1 192 ? 15.644 -14.254 -3.668 1.00 88.25 192 GLN A O 1
ATOM 1568 N N . LEU A 1 193 ? 15.378 -12.325 -2.546 1.00 85.12 193 LEU A N 1
ATOM 1569 C CA . LEU A 1 193 ? 14.739 -12.879 -1.361 1.00 85.12 193 LEU A CA 1
ATOM 1570 C C . LEU A 1 193 ? 13.271 -12.464 -1.374 1.00 85.12 193 LEU A C 1
ATOM 1572 O O . LEU A 1 193 ? 12.966 -11.275 -1.405 1.00 85.12 193 LEU A O 1
ATOM 1576 N N . THR A 1 194 ? 12.372 -13.440 -1.288 1.00 88.31 194 THR A N 1
ATOM 1577 C CA . THR A 1 194 ? 10.949 -13.212 -1.015 1.00 88.31 194 THR A CA 1
ATOM 1578 C C . THR A 1 194 ? 10.555 -14.062 0.182 1.00 88.31 194 THR A C 1
ATOM 1580 O O . THR A 1 194 ? 10.647 -15.285 0.126 1.00 88.31 194 THR A O 1
ATOM 1583 N N . ALA A 1 195 ? 10.132 -13.419 1.268 1.00 80.56 195 ALA A N 1
ATOM 1584 C CA . ALA A 1 195 ? 9.679 -14.091 2.480 1.00 80.56 195 ALA A CA 1
ATOM 1585 C C . ALA A 1 195 ? 8.276 -13.611 2.853 1.00 80.56 195 ALA A C 1
ATOM 1587 O O . ALA A 1 195 ? 8.003 -12.410 2.833 1.00 80.56 195 ALA A O 1
ATOM 1588 N N . ILE A 1 196 ? 7.399 -14.553 3.201 1.00 82.81 196 ILE A N 1
ATOM 1589 C CA . ILE A 1 196 ? 6.036 -14.291 3.668 1.00 82.81 196 ILE A CA 1
ATOM 1590 C C . ILE A 1 196 ? 5.837 -15.059 4.975 1.00 82.81 196 ILE A C 1
ATOM 1592 O O . ILE A 1 196 ? 6.164 -16.240 5.058 1.00 82.81 196 ILE A O 1
ATOM 1596 N N . SER A 1 197 ? 5.317 -14.383 5.993 1.00 79.31 197 SER A N 1
ATOM 1597 C CA . SER A 1 197 ? 4.923 -14.971 7.271 1.00 79.31 197 SER A CA 1
ATOM 1598 C C . SER A 1 197 ? 3.479 -14.585 7.566 1.00 79.31 197 SER A C 1
ATOM 1600 O O . SER A 1 197 ? 3.136 -13.403 7.548 1.00 79.31 197 SER A O 1
ATOM 1602 N N . GLU A 1 198 ? 2.639 -15.583 7.827 1.00 78.81 198 GLU A N 1
ATOM 1603 C CA . GLU A 1 198 ? 1.241 -15.408 8.217 1.00 78.81 198 GLU A CA 1
ATOM 1604 C C . GLU A 1 198 ? 1.063 -15.862 9.667 1.00 78.81 198 GLU A C 1
ATOM 1606 O O . GLU A 1 198 ? 1.515 -16.941 10.048 1.00 78.81 198 GLU A O 1
ATOM 1611 N N . ASN A 1 199 ? 0.415 -15.032 10.481 1.00 71.19 199 ASN A N 1
ATOM 1612 C CA . ASN A 1 199 ? 0.181 -15.261 11.899 1.00 71.19 199 ASN A CA 1
ATOM 1613 C C . ASN A 1 199 ? -1.316 -15.136 12.189 1.00 71.19 199 ASN A C 1
ATOM 1615 O O . ASN A 1 199 ? -1.900 -14.073 11.997 1.00 71.19 199 ASN A O 1
ATOM 1619 N N . TYR A 1 200 ? -1.917 -16.198 12.718 1.00 69.25 200 TYR A N 1
ATOM 1620 C CA . TYR A 1 200 ? -3.312 -16.210 13.157 1.00 69.25 200 TYR A CA 1
ATOM 1621 C C . TYR A 1 200 ? -3.339 -16.433 14.669 1.00 69.25 200 TYR A C 1
ATOM 1623 O O . TYR A 1 200 ? -2.857 -17.456 15.155 1.00 69.25 200 TYR A O 1
ATOM 1631 N N . GLN A 1 201 ? -3.859 -15.470 15.430 1.00 64.50 201 GLN A N 1
ATOM 1632 C CA . GLN A 1 201 ? -3.950 -15.559 16.887 1.00 64.50 201 GLN A CA 1
ATOM 1633 C C . GLN A 1 201 ? -5.313 -15.064 17.372 1.00 64.50 201 GLN A C 1
ATOM 1635 O O . GLN A 1 201 ? -5.761 -13.980 17.017 1.00 64.50 201 GLN A O 1
ATOM 1640 N N . THR A 1 202 ? -5.970 -15.837 18.236 1.00 54.41 202 THR A N 1
ATOM 1641 C CA . THR A 1 202 ? -7.120 -15.342 19.006 1.00 54.41 202 THR A CA 1
ATOM 1642 C C . THR A 1 202 ? -6.597 -14.822 20.335 1.00 54.41 202 THR A C 1
ATOM 1644 O O . THR A 1 202 ? -5.968 -15.573 21.081 1.00 54.41 202 THR A O 1
ATOM 1647 N N . MET A 1 203 ? -6.808 -13.538 20.620 1.00 49.66 203 MET A N 1
ATOM 1648 C CA . MET A 1 203 ? -6.264 -12.897 21.812 1.00 49.66 203 MET A CA 1
ATOM 1649 C C . MET A 1 203 ? -7.349 -12.697 22.872 1.00 49.66 203 MET A C 1
ATOM 1651 O O . MET A 1 203 ? -8.387 -12.083 22.619 1.00 49.66 203 MET A O 1
ATOM 1655 N N . SER A 1 204 ? -7.076 -13.209 24.075 1.00 49.66 204 SER A N 1
ATOM 1656 C CA . SER A 1 204 ? -7.769 -12.832 25.316 1.00 49.66 204 SER A CA 1
ATOM 1657 C C . SER A 1 204 ? -6.969 -11.738 26.037 1.00 49.66 204 SER A C 1
ATOM 1659 O O . SER A 1 204 ? -5.813 -11.494 25.680 1.00 49.66 204 SER A O 1
ATOM 1661 N N . ASP A 1 205 ? -7.516 -11.127 27.091 1.00 49.06 205 ASP A N 1
ATOM 1662 C CA . ASP A 1 205 ? -6.847 -10.064 27.871 1.00 49.06 205 ASP A CA 1
ATOM 1663 C C . ASP A 1 205 ? -5.438 -10.432 28.389 1.00 49.06 205 ASP A C 1
ATOM 1665 O O . ASP A 1 205 ? -4.610 -9.563 28.662 1.00 49.06 205 ASP A O 1
ATOM 1669 N N . THR A 1 206 ? -5.105 -11.723 28.480 1.00 48.03 206 THR A N 1
ATOM 1670 C CA . THR A 1 206 ? -3.781 -12.200 28.919 1.00 48.03 206 THR A CA 1
ATOM 1671 C C . THR A 1 206 ? -2.732 -12.274 27.799 1.00 48.03 206 THR A C 1
ATOM 1673 O O . THR A 1 206 ? -1.531 -12.323 28.073 1.00 48.03 206 THR A O 1
ATOM 1676 N N . THR A 1 207 ? -3.150 -12.245 26.530 1.00 47.56 207 THR A N 1
ATOM 1677 C CA . THR A 1 207 ? -2.321 -12.585 25.362 1.00 47.56 207 THR A CA 1
ATOM 1678 C C . THR A 1 207 ? -1.505 -11.390 24.829 1.00 47.56 207 THR A C 1
ATOM 1680 O O . THR A 1 207 ? -0.472 -11.588 24.192 1.00 47.56 207 THR A O 1
ATOM 1683 N N . PHE A 1 208 ? -1.871 -10.139 25.146 1.00 45.00 208 PHE A N 1
ATOM 1684 C CA . PHE A 1 208 ? -1.159 -8.928 24.680 1.00 45.00 208 PHE A CA 1
ATOM 1685 C C . PHE A 1 208 ? 0.318 -8.867 25.126 1.00 45.00 208 PHE A C 1
ATOM 1687 O O . PHE A 1 208 ? 1.166 -8.311 24.431 1.00 45.00 208 PHE A O 1
ATOM 1694 N N . LYS A 1 209 ? 0.657 -9.513 26.252 1.00 49.22 209 LYS A N 1
ATOM 1695 C CA . LYS A 1 209 ? 2.041 -9.661 26.745 1.00 49.22 209 LYS A CA 1
ATOM 1696 C C . LYS A 1 209 ? 2.880 -10.670 25.941 1.00 49.22 209 LYS A C 1
ATOM 1698 O O . LYS A 1 209 ? 4.099 -10.688 26.093 1.00 49.22 209 LYS A O 1
ATOM 1703 N N . ALA A 1 210 ? 2.256 -11.507 25.108 1.00 46.28 210 ALA A N 1
ATOM 1704 C CA . ALA A 1 210 ? 2.917 -12.582 24.365 1.00 46.28 210 ALA A CA 1
ATOM 1705 C C . ALA A 1 210 ? 3.302 -12.204 22.920 1.00 46.28 210 ALA A C 1
ATOM 1707 O O . ALA A 1 210 ? 4.205 -12.826 22.365 1.00 46.28 210 ALA A O 1
ATOM 1708 N N . LEU A 1 211 ? 2.683 -11.171 22.324 1.00 47.72 211 LEU A N 1
ATOM 1709 C CA . LEU A 1 211 ? 2.977 -10.729 20.946 1.00 47.72 211 LEU A CA 1
ATOM 1710 C C . LEU A 1 211 ? 4.364 -10.105 20.776 1.00 47.72 211 LEU A C 1
ATOM 1712 O O . LEU A 1 211 ? 4.968 -10.194 19.710 1.00 47.72 211 LEU A O 1
ATOM 1716 N N . ARG A 1 212 ? 4.887 -9.469 21.823 1.00 52.31 212 ARG A N 1
ATOM 1717 C CA . ARG A 1 212 ? 6.233 -8.903 21.832 1.00 52.31 212 ARG A CA 1
ATOM 1718 C C . ARG A 1 212 ? 6.885 -9.270 23.148 1.00 52.31 212 ARG A C 1
ATOM 1720 O O . ARG A 1 212 ? 6.453 -8.821 24.207 1.00 52.31 212 ARG A O 1
ATOM 1727 N N . ARG A 1 213 ? 7.960 -10.059 23.091 1.00 54.75 213 ARG A N 1
ATOM 1728 C CA . ARG A 1 213 ? 8.803 -10.252 24.273 1.00 54.75 213 ARG A CA 1
ATOM 1729 C C . ARG A 1 213 ? 9.341 -8.882 24.692 1.00 54.75 213 ARG A C 1
ATOM 1731 O O . ARG A 1 213 ? 9.888 -8.163 23.859 1.00 54.75 213 ARG A O 1
ATOM 1738 N N . GLN A 1 214 ? 9.230 -8.550 25.978 1.00 54.00 214 GLN A N 1
ATOM 1739 C CA . GLN A 1 214 ? 9.784 -7.313 26.548 1.00 54.00 214 GLN A CA 1
ATOM 1740 C C . GLN A 1 214 ? 11.276 -7.137 26.193 1.00 54.00 214 GLN A C 1
ATOM 1742 O O . GLN A 1 214 ? 11.755 -6.020 26.021 1.00 54.00 214 GLN A O 1
ATOM 1747 N N . LEU A 1 215 ? 11.999 -8.256 26.056 1.00 53.50 215 LEU A N 1
ATOM 1748 C CA . LEU A 1 215 ? 13.385 -8.338 25.609 1.00 53.50 215 LEU A CA 1
ATOM 1749 C C . LEU A 1 215 ? 13.566 -9.537 24.653 1.00 53.50 215 LEU A C 1
ATOM 1751 O O . LEU A 1 215 ? 12.845 -10.536 24.787 1.00 53.50 215 LEU A O 1
ATOM 1755 N N . PRO A 1 216 ? 14.549 -9.490 23.732 1.00 69.44 216 PRO A N 1
ATOM 1756 C CA . PRO A 1 216 ? 15.010 -10.650 22.966 1.00 69.44 216 PRO A CA 1
ATOM 1757 C C . PRO A 1 216 ? 15.264 -11.885 23.847 1.00 69.44 216 PRO A C 1
ATOM 1759 O O . PRO A 1 216 ? 15.339 -11.795 25.074 1.00 69.44 216 PRO A O 1
ATOM 1762 N N . VAL A 1 217 ? 15.419 -13.069 23.242 1.00 69.44 217 VAL A N 1
ATOM 1763 C CA . VAL A 1 217 ? 15.700 -14.317 23.991 1.00 69.44 217 VAL A CA 1
ATOM 1764 C C . VAL A 1 217 ? 16.892 -14.161 24.944 1.00 69.44 217 VAL A C 1
ATOM 1766 O O . VAL A 1 217 ? 16.855 -14.679 26.057 1.00 69.44 217 VAL A O 1
ATOM 1769 N N . THR A 1 218 ? 17.866 -13.337 24.559 1.00 73.31 218 THR A N 1
ATOM 1770 C CA . THR A 1 218 ? 19.065 -12.981 25.329 1.00 73.31 218 THR A CA 1
ATOM 1771 C C . THR A 1 218 ? 18.804 -12.174 26.605 1.00 73.31 218 THR A C 1
ATOM 1773 O O . THR A 1 218 ? 19.724 -12.000 27.395 1.00 73.31 218 THR A O 1
ATOM 1776 N N . ARG A 1 219 ? 17.581 -11.664 26.825 1.00 72.75 219 ARG A N 1
ATOM 1777 C CA . ARG A 1 219 ? 17.220 -10.756 27.934 1.00 72.75 219 ARG A CA 1
ATOM 1778 C C . ARG A 1 219 ? 18.081 -9.482 27.996 1.00 72.75 219 ARG A C 1
ATOM 1780 O O . ARG A 1 219 ? 18.243 -8.888 29.057 1.00 72.75 219 ARG A O 1
ATOM 1787 N N . THR A 1 220 ? 18.588 -9.030 26.853 1.00 69.12 220 THR A N 1
ATOM 1788 C CA . THR A 1 220 ? 19.370 -7.795 26.691 1.00 69.12 220 THR A CA 1
ATOM 1789 C C . THR A 1 220 ? 18.832 -6.989 25.509 1.00 69.12 220 THR A C 1
ATOM 1791 O O . THR A 1 220 ? 18.236 -7.562 24.598 1.00 69.12 220 THR A O 1
ATOM 1794 N N . LYS A 1 221 ? 18.991 -5.655 25.514 1.00 68.88 221 LYS A N 1
ATOM 1795 C CA . LYS A 1 221 ? 18.619 -4.822 24.354 1.00 68.88 221 LYS A CA 1
ATOM 1796 C C . LYS A 1 221 ? 19.439 -5.241 23.127 1.00 68.88 221 LYS A C 1
ATOM 1798 O O . LYS A 1 221 ? 20.579 -5.676 23.268 1.00 68.88 221 LYS A O 1
ATOM 1803 N N . ILE A 1 222 ? 18.845 -5.110 21.942 1.00 74.69 222 ILE A N 1
ATOM 1804 C CA . ILE A 1 222 ? 19.512 -5.435 20.678 1.00 74.69 222 ILE A CA 1
ATOM 1805 C C . ILE A 1 222 ? 20.740 -4.537 20.507 1.00 74.69 222 ILE A C 1
ATOM 1807 O O . ILE A 1 222 ? 20.630 -3.313 20.566 1.00 74.69 222 ILE A O 1
ATOM 1811 N N . ASP A 1 223 ? 21.894 -5.161 20.284 1.00 76.69 223 ASP A N 1
ATOM 1812 C CA . ASP A 1 223 ? 23.124 -4.472 19.909 1.00 76.69 223 ASP A CA 1
ATOM 1813 C C . ASP A 1 223 ? 23.166 -4.306 18.385 1.00 76.69 223 ASP A C 1
ATOM 1815 O O . ASP A 1 223 ? 23.507 -5.225 17.634 1.00 76.69 223 ASP A O 1
ATOM 1819 N N . TRP A 1 224 ? 22.778 -3.117 17.931 1.00 71.12 224 TRP A N 1
ATOM 1820 C CA . TRP A 1 224 ? 22.711 -2.782 16.512 1.00 71.12 224 TRP A CA 1
ATOM 1821 C C . TRP A 1 224 ? 24.090 -2.732 15.840 1.00 71.12 224 TRP A C 1
ATOM 1823 O O . TRP A 1 224 ? 24.197 -3.088 14.667 1.00 71.12 224 TRP A O 1
ATOM 1833 N N . ASN A 1 225 ? 25.157 -2.389 16.574 1.00 69.25 225 ASN A N 1
ATOM 1834 C CA . ASN A 1 225 ? 26.525 -2.393 16.036 1.00 69.25 225 ASN A CA 1
ATOM 1835 C C . ASN A 1 225 ? 26.990 -3.820 15.739 1.00 69.25 225 ASN A C 1
ATOM 1837 O O . ASN A 1 225 ? 27.667 -4.074 14.738 1.00 69.25 225 ASN A O 1
ATOM 1841 N N . LYS A 1 226 ? 26.575 -4.767 16.587 1.00 68.38 226 LYS A N 1
ATOM 1842 C CA . LYS A 1 226 ? 26.809 -6.189 16.355 1.00 68.38 226 LYS A CA 1
ATOM 1843 C C . LYS A 1 226 ? 26.041 -6.668 15.123 1.00 68.38 226 LYS A C 1
ATOM 1845 O O . LYS A 1 226 ? 26.652 -7.260 14.250 1.00 68.38 226 LYS A O 1
ATOM 1850 N N . ILE A 1 227 ? 24.756 -6.343 14.968 1.00 74.06 227 ILE A N 1
ATOM 1851 C CA . ILE A 1 227 ? 23.962 -6.761 13.789 1.00 74.06 227 ILE A CA 1
ATOM 1852 C C . ILE A 1 227 ? 24.561 -6.269 12.461 1.00 74.06 227 ILE A C 1
ATOM 1854 O O . ILE A 1 227 ? 24.602 -7.030 11.498 1.00 74.06 227 ILE A O 1
ATOM 1858 N N . LEU A 1 228 ? 25.057 -5.031 12.409 1.00 62.22 228 LEU A N 1
ATOM 1859 C CA . LEU A 1 228 ? 25.623 -4.438 11.188 1.00 62.22 228 LEU A CA 1
ATOM 1860 C C . LEU A 1 228 ? 26.970 -5.050 10.765 1.00 62.22 228 LEU A C 1
ATOM 1862 O O . LEU A 1 228 ? 27.343 -4.967 9.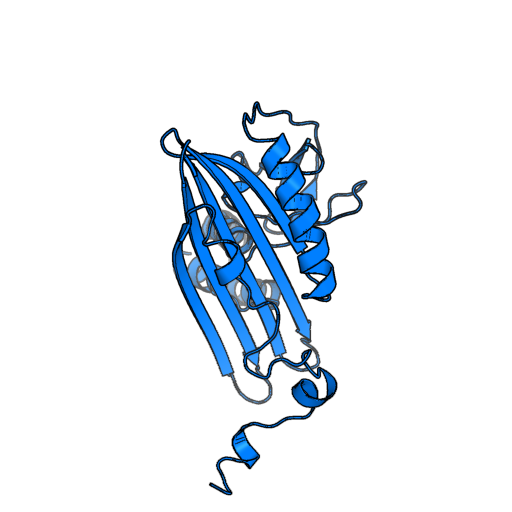598 1.00 62.22 228 LEU A O 1
ATOM 1866 N N . SER A 1 229 ? 27.707 -5.655 11.700 1.00 66.38 229 SER A N 1
ATOM 1867 C CA . SER A 1 229 ? 29.053 -6.203 11.470 1.00 66.38 229 SER A CA 1
ATOM 1868 C C . SER A 1 229 ? 29.108 -7.735 11.477 1.00 66.38 229 SER A C 1
ATOM 1870 O O . SER A 1 229 ? 30.121 -8.328 11.094 1.00 66.38 229 SER A O 1
ATOM 1872 N N . TYR A 1 230 ? 28.030 -8.398 11.896 1.00 60.34 230 TYR A N 1
ATOM 1873 C CA . TYR A 1 230 ? 28.017 -9.834 12.140 1.00 60.34 230 TYR A CA 1
ATOM 1874 C C . TYR A 1 230 ? 27.666 -10.632 10.878 1.00 60.34 230 TYR A C 1
ATOM 1876 O O . TYR A 1 230 ? 26.564 -10.546 10.342 1.00 60.34 230 TYR A O 1
ATOM 1884 N N . LYS A 1 231 ? 28.609 -11.462 10.413 1.00 63.09 231 LYS A N 1
ATOM 1885 C CA . LYS A 1 231 ? 28.389 -12.457 9.352 1.00 63.09 231 LYS A CA 1
ATOM 1886 C C . LYS A 1 231 ? 28.175 -13.835 9.978 1.00 63.09 231 LYS A C 1
ATOM 1888 O O . LYS A 1 231 ? 29.131 -14.459 10.429 1.00 63.09 231 LYS A O 1
ATOM 1893 N N . ILE A 1 232 ? 26.937 -14.325 9.932 1.00 58.03 232 ILE A N 1
ATOM 1894 C CA . ILE A 1 232 ? 26.506 -15.618 10.506 1.00 58.03 232 ILE A CA 1
ATOM 1895 C C . ILE A 1 232 ? 27.343 -16.801 9.978 1.00 58.03 232 ILE A C 1
ATOM 1897 O O . ILE A 1 232 ? 27.631 -17.741 10.713 1.00 58.03 232 ILE A O 1
ATOM 1901 N N . GLY A 1 233 ? 27.821 -16.730 8.731 1.00 54.91 233 GLY A N 1
ATOM 1902 C CA . GLY A 1 233 ? 28.602 -17.807 8.111 1.00 54.91 233 GLY A CA 1
ATOM 1903 C C . GLY A 1 233 ? 29.979 -18.083 8.734 1.00 54.91 233 GLY A C 1
ATOM 1904 O O . GLY A 1 233 ? 30.545 -19.136 8.461 1.00 54.91 233 GLY A O 1
ATOM 1905 N N . LYS A 1 234 ? 30.531 -17.185 9.567 1.00 55.09 234 LYS A N 1
ATOM 1906 C CA . LYS A 1 234 ? 31.877 -17.364 10.149 1.00 55.09 234 LYS A CA 1
ATOM 1907 C C . LYS A 1 234 ? 31.909 -18.272 11.382 1.00 55.09 234 LYS A C 1
ATOM 1909 O O . LYS A 1 234 ? 32.945 -18.870 11.645 1.00 55.09 234 LYS A O 1
ATOM 1914 N N . GLU A 1 235 ? 30.805 -18.402 12.118 1.00 56.34 235 GLU A N 1
ATOM 1915 C CA . GLU A 1 235 ? 30.740 -19.312 13.275 1.00 56.34 235 GLU A CA 1
ATOM 1916 C C . GLU A 1 235 ? 30.398 -20.750 12.874 1.00 56.34 235 GLU A C 1
ATOM 1918 O O . GLU A 1 235 ? 30.849 -21.679 13.531 1.00 56.34 235 GLU A O 1
ATOM 1923 N N . MET A 1 236 ? 29.717 -20.962 11.742 1.00 50.16 236 MET A N 1
ATOM 1924 C CA . MET A 1 236 ? 29.458 -22.317 11.230 1.00 50.16 236 MET A CA 1
ATOM 1925 C C . MET A 1 236 ? 30.703 -23.014 10.659 1.00 50.16 236 MET A C 1
ATOM 1927 O O . MET A 1 236 ? 30.664 -24.216 10.432 1.00 50.16 236 MET A O 1
ATOM 1931 N N . GLN A 1 237 ? 31.801 -22.288 10.421 1.00 52.91 237 GLN A N 1
ATOM 1932 C CA . GLN A 1 237 ? 33.088 -22.885 10.034 1.00 52.91 237 GLN A CA 1
ATOM 1933 C C . GLN A 1 237 ? 33.908 -23.383 11.233 1.00 52.91 237 GLN A C 1
ATOM 1935 O O . GLN A 1 237 ? 34.859 -24.132 11.035 1.00 52.91 237 GLN A O 1
ATOM 1940 N N . ASN A 1 238 ? 33.543 -22.978 12.454 1.00 53.88 238 ASN A N 1
ATOM 1941 C CA . ASN A 1 238 ? 34.245 -23.327 13.692 1.00 53.88 238 ASN A CA 1
ATOM 1942 C C . ASN A 1 238 ? 33.356 -24.123 14.672 1.00 53.88 238 ASN A C 1
ATOM 1944 O O . ASN A 1 238 ? 33.672 -24.173 15.862 1.00 53.88 238 ASN A O 1
ATOM 1948 N N . ALA A 1 239 ? 32.254 -24.703 14.187 1.00 44.62 239 ALA A N 1
ATOM 1949 C CA . ALA A 1 239 ? 31.372 -25.592 14.941 1.00 44.62 239 ALA A CA 1
ATOM 1950 C C . ALA A 1 239 ? 31.570 -27.048 14.506 1.00 44.62 239 ALA A C 1
ATOM 1952 O O . ALA A 1 239 ? 31.703 -27.275 13.281 1.00 44.62 239 ALA A O 1
#

pLDDT: mean 87.1, std 14.06, range [44.62, 98.75]

InterPro domains:
  IPR002189 F-actin-capping protein subunit alpha [PF01267] (5-194)
  IPR002189 F-actin-capping protein subunit alpha [PF01267] (195-235)
  IPR002189 F-actin-capping protein subunit alpha [PR00191] (150-164)
  IPR002189 F-actin-capping protein subunit alpha [PR00191] (182-195)
  IPR002189 F-actin-capping protein subunit alpha [PTHR10653] (2-194)
  IPR017865 F-actin capping protein, alpha subunit, conserved site [PS00748] (183-191)
  IPR017865 F-actin capping protein, alpha subunit, conserved site [PS00749] (209-219)
  IPR037282 F-actin-capping protein subunit alpha/beta [SSF90096] (2-234)
  IPR042276 F-actin-capping protein subunit alpha/beta, domain 2 [G3DSA:3.90.1150.210] (101-196)
  IPR042489 F-actin capping protein, alpha subunit, domain 1 [G3DSA:3.30.1140.60] (1-100)

Sequence (239 aa):
VRIAAKFIIHAPPGEFNEVFNDVRLLLNNDNLLREGAAHAFAQYNLDQFTPVKIEGYEDQVLITEHGDLGNGKFLDPKNRICFKFDHLRKEATDPRPYEAENAIESWRTSVETALRAYVKEHYPNGVCTVYGKKIDGQQTIIACIESHQFQAKNFWNGRWRSEWKFTVTPSTTQVVGILKIQVHYYEDGNVQLTAISENYQTMSDTTFKALRRQLPVTRTKIDWNKILSYKIGKEMQNA